Protein AF-0000000085967555 (afdb_homodimer)

InterPro domains:
  IPR011990 Tetratricopeptide-like helical domain superfamily [G3DSA:1.25.40.10] (16-141)
  IPR011990 Tetratricopeptide-like helical domain superfamily [SSF48452] (32-136)
  IPR019734 Tetratricopeptide repeat [PF00515] (94-127)
  IPR019734 Tetratricopeptide repeat [PS50005] (60-93)
  IPR019734 Tetratricopeptide repeat [PS50005] (94-127)
  IPR019734 Tetratricopeptide repeat [SM00028] (60-93)
  IPR019734 Tetratricopeptide repeat [SM00028] (94-127)

Organism: Nephila pilipes (NCBI:txid299642)

Nearest PDB structures (foldseek):
  2vyi-assembly2_B  TM=7.288E-01  e=1.342E-04  Homo sapiens
  6gxz-assembly2_C  TM=7.182E-01  e=4.386E-04  Homo sapiens
  6gxz-assembly1_A  TM=7.191E-01  e=6.289E-04  Homo sapiens
  6b85-assembly1_J  TM=6.355E-01  e=2.621E-04  synthetic construct
  6zbk-assembly1_A  TM=6.198E-01  e=3.569E-04  Homo sapiens

Sequence (290 aa):
MRKLSERIFKLREEKMTLQDNLNNVQEMIDWKKYDDAEKLCSDLITDLQIEESVRKSGLAEIFNIWGLIMYKKVEFNKAQSLYKKSIEMNPSLAAAYYNHGVINYRLGLFDSALKDFQKAVQLDPDNLEFSAGLQASKIALDGLHMRKLSERIFKLREEKMTLQDNLNNVQEMIDWKKYDDAEKLCSDLITDLQIEESVRKSGLAEIFNIWGLIMYKKVEFNKAQSLYKKSIEMNPSLAAAYYNHGVINYRLGLFDSALKDFQKAVQLDPDNLEFSAGLQASKIALDGLH

Solvent-accessible surface area (backbone atoms only — not comparable to full-atom values): 14444 Å² total; per-residue (Å²): 109,62,63,59,46,48,50,48,47,51,53,63,71,76,43,68,50,69,67,52,50,50,50,50,36,50,51,28,50,75,70,65,36,50,68,61,27,50,49,52,45,51,51,51,51,53,53,52,52,51,51,48,54,52,50,30,46,51,49,15,52,47,28,28,53,49,14,50,47,27,46,76,68,68,36,55,70,62,15,45,52,26,15,50,52,8,36,72,48,28,79,76,48,31,65,29,31,35,54,39,13,52,52,28,44,75,71,65,38,36,71,61,12,33,54,24,15,48,50,16,24,70,68,40,71,83,41,63,68,36,50,51,52,31,51,53,30,50,51,52,52,55,70,72,101,110,63,63,59,45,46,50,48,45,52,52,62,72,75,44,68,51,70,66,53,49,52,49,51,37,50,51,27,51,75,69,63,37,50,69,62,28,49,49,51,47,52,50,51,51,53,52,52,50,51,50,47,54,53,50,30,47,52,49,15,52,44,28,30,54,49,13,50,49,27,44,76,67,68,36,55,70,61,15,46,54,26,14,50,51,9,34,72,47,28,80,76,48,31,65,28,32,35,54,40,14,51,52,29,43,76,71,65,38,35,69,62,13,34,55,23,16,49,50,15,25,71,68,40,71,84,40,63,68,37,50,51,51,32,51,52,28,52,50,52,52,56,68,72,100

pLDDT: mean 91.37, std 14.42, range [40.91, 98.81]

Radius of gyration: 25.26 Å; Cα contacts (8 Å, |Δi|>4): 321; chains: 2; bounding box: 47×66×54 Å

Structure (mmCIF, N/CA/C/O backbone):
data_AF-0000000085967555-model_v1
#
loop_
_entity.id
_entity.type
_entity.pdbx_description
1 polymer 'TPR_REGION domain-containing protein'
#
loop_
_atom_site.group_PDB
_atom_site.id
_atom_site.type_symbol
_atom_site.label_atom_id
_atom_site.label_alt_id
_atom_site.label_comp_id
_atom_site.label_asym_id
_atom_site.label_entity_id
_atom_site.label_seq_id
_atom_site.pdbx_PDB_ins_code
_atom_site.Cartn_x
_atom_site.Cartn_y
_atom_site.Cartn_z
_atom_site.occupancy
_atom_site.B_iso_or_equiv
_atom_site.auth_seq_id
_atom_site.auth_comp_id
_atom_site.auth_asym_id
_atom_site.auth_atom_id
_atom_site.pdbx_PDB_model_num
ATOM 1 N N . MET A 1 1 ? 6.352 4.551 15.68 1 40.91 1 MET A N 1
ATOM 2 C CA . MET A 1 1 ? 7.281 4.953 14.625 1 40.91 1 MET A CA 1
ATOM 3 C C . MET A 1 1 ? 8.594 4.191 14.742 1 40.91 1 MET A C 1
ATOM 5 O O . MET A 1 1 ? 9.188 3.803 13.734 1 40.91 1 MET A O 1
ATOM 9 N N . ARG A 1 2 ? 8.766 4.012 15.906 1 47 2 ARG A N 1
ATOM 10 C CA . ARG A 1 2 ? 10.086 3.447 16.188 1 47 2 ARG A CA 1
ATOM 11 C C . ARG A 1 2 ? 10.133 1.966 15.82 1 47 2 ARG A C 1
ATOM 13 O O . ARG A 1 2 ? 11.094 1.507 15.188 1 47 2 ARG A O 1
ATOM 20 N N . LYS A 1 3 ? 9.102 1.354 16.219 1 48.25 3 LYS A N 1
ATOM 21 C CA . LYS A 1 3 ? 9.148 -0.096 16.047 1 48.25 3 LYS A CA 1
ATOM 22 C C . LYS A 1 3 ? 9.016 -0.478 14.57 1 48.25 3 LYS A C 1
ATOM 24 O O . LYS A 1 3 ? 9.695 -1.395 14.102 1 48.25 3 LYS A O 1
ATOM 29 N N . LEU A 1 4 ? 8.094 0.273 13.969 1 51.75 4 LEU A N 1
ATOM 30 C CA . LEU A 1 4 ? 7.934 0.024 12.547 1 51.75 4 LEU A CA 1
ATOM 31 C C . LEU A 1 4 ? 9.211 0.352 11.781 1 51.75 4 LEU A C 1
ATOM 33 O O . LEU A 1 4 ? 9.586 -0.362 10.852 1 51.75 4 LEU A O 1
ATOM 37 N N . SER A 1 5 ? 9.766 1.442 12.234 1 52.09 5 SER A N 1
ATOM 38 C CA . SER A 1 5 ? 11.031 1.843 11.625 1 52.09 5 SER A CA 1
ATOM 39 C C . SER A 1 5 ? 12.078 0.744 11.758 1 52.09 5 SER A C 1
ATOM 41 O O . SER A 1 5 ? 12.805 0.456 10.805 1 52.09 5 SER A O 1
ATOM 43 N N . GLU A 1 6 ? 12.125 0.355 12.922 1 51.66 6 GLU A N 1
ATOM 44 C CA . GLU A 1 6 ? 13.086 -0.713 13.172 1 51.66 6 GLU A CA 1
ATOM 45 C C . GLU A 1 6 ? 12.758 -1.952 12.344 1 51.66 6 GLU A C 1
ATOM 47 O O . GLU A 1 6 ? 13.656 -2.6 11.797 1 51.66 6 GLU A O 1
ATOM 52 N N . ARG A 1 7 ? 11.508 -2.256 12.398 1 52.34 7 ARG A N 1
ATOM 53 C CA . ARG A 1 7 ? 11.125 -3.428 11.617 1 52.34 7 ARG A CA 1
ATOM 54 C C . ARG A 1 7 ? 11.422 -3.225 10.141 1 52.34 7 ARG A C 1
ATOM 56 O O . ARG A 1 7 ? 11.898 -4.141 9.461 1 52.34 7 ARG A O 1
ATOM 63 N N . ILE A 1 8 ? 11.18 -1.982 9.734 1 56.03 8 ILE A N 1
ATOM 64 C CA . ILE A 1 8 ? 11.43 -1.633 8.344 1 56.03 8 ILE A CA 1
ATOM 65 C C . ILE A 1 8 ? 12.93 -1.685 8.055 1 56.03 8 ILE A C 1
ATOM 67 O O . ILE A 1 8 ? 13.352 -2.168 7.004 1 56.03 8 ILE A O 1
ATOM 71 N N . PHE A 1 9 ? 13.633 -1.083 9.031 1 51.66 9 PHE A N 1
ATOM 72 C CA . PHE A 1 9 ? 15.078 -1.127 8.891 1 51.66 9 PHE A CA 1
ATOM 73 C C . PHE A 1 9 ? 15.578 -2.566 8.828 1 51.66 9 PHE A C 1
ATOM 75 O O . PHE A 1 9 ? 16.422 -2.904 7.996 1 51.66 9 PHE A O 1
ATOM 82 N N . LYS A 1 10 ? 15.164 -3.34 9.68 1 51.62 10 LYS A N 1
ATOM 83 C CA . LYS A 1 10 ? 15.586 -4.738 9.688 1 51.62 10 LYS A CA 1
ATOM 84 C C . LYS A 1 10 ? 15.195 -5.438 8.391 1 51.62 10 LYS A C 1
ATOM 86 O O . LYS A 1 10 ? 15.953 -6.262 7.871 1 51.62 10 LYS A O 1
ATOM 91 N N . LEU A 1 11 ? 13.969 -5.199 7.867 1 53.53 11 LEU A N 1
ATOM 92 C CA . LEU A 1 11 ? 13.508 -5.766 6.605 1 53.53 11 LEU A CA 1
ATOM 93 C C . LEU A 1 11 ? 14.422 -5.355 5.453 1 53.53 11 LEU A C 1
ATOM 95 O O . LEU A 1 11 ? 14.656 -6.141 4.535 1 53.53 11 LEU A O 1
ATOM 99 N N . ARG A 1 12 ? 14.922 -4.102 5.477 1 51.53 12 ARG A N 1
ATOM 100 C CA . ARG A 1 12 ? 15.758 -3.549 4.422 1 51.53 12 ARG A CA 1
ATOM 101 C C . ARG A 1 12 ? 17.172 -4.113 4.492 1 51.53 12 ARG A C 1
ATOM 103 O O . ARG A 1 12 ? 17.812 -4.344 3.459 1 51.53 12 ARG A O 1
ATOM 110 N N . GLU A 1 13 ? 17.812 -3.932 5.637 1 50.53 13 GLU A N 1
ATOM 111 C CA . GLU A 1 13 ? 19.219 -4.273 5.75 1 50.53 13 GLU A CA 1
ATOM 112 C C . GLU A 1 13 ? 19.469 -5.746 5.434 1 50.53 13 GLU A C 1
ATOM 114 O O . GLU A 1 13 ? 20.469 -6.098 4.82 1 50.53 13 GLU A O 1
ATOM 119 N N . GLU A 1 14 ? 19.016 -6.695 6.125 1 52.81 14 GLU A N 1
ATOM 120 C CA . GLU A 1 14 ? 19.484 -8.07 6.055 1 52.81 14 GLU A CA 1
ATOM 121 C C . GLU A 1 14 ? 18.594 -8.922 5.16 1 52.81 14 GLU A C 1
ATOM 123 O O . GLU A 1 14 ? 18.797 -10.125 5.016 1 52.81 14 GLU A O 1
ATOM 128 N N . LYS A 1 15 ? 17.562 -8.367 4.594 1 58.56 15 LYS A N 1
ATOM 129 C CA . LYS A 1 15 ? 16.547 -9.328 4.164 1 58.56 15 LYS A CA 1
ATOM 130 C C . LYS A 1 15 ? 16.672 -9.625 2.676 1 58.56 15 LYS A C 1
ATOM 132 O O . LYS A 1 15 ? 16.984 -8.734 1.879 1 58.56 15 LYS A O 1
ATOM 137 N N . MET A 1 16 ? 16.781 -10.82 2.369 1 72.12 16 MET A N 1
ATOM 138 C CA . MET A 1 16 ? 16.672 -11.422 1.044 1 72.12 16 MET A CA 1
ATOM 139 C C . MET A 1 16 ? 15.641 -10.695 0.189 1 72.12 16 MET A C 1
ATOM 141 O O . MET A 1 16 ? 14.633 -10.211 0.705 1 72.12 16 MET A O 1
ATOM 145 N N . THR A 1 17 ? 16.062 -10.297 -0.953 1 85.38 17 THR A N 1
ATOM 146 C CA . THR A 1 17 ? 15.117 -9.703 -1.899 1 85.38 17 THR A CA 1
ATOM 147 C C . THR A 1 17 ? 13.883 -10.586 -2.041 1 85.38 17 THR A C 1
ATOM 149 O O . THR A 1 17 ? 13.867 -11.727 -1.585 1 85.38 17 THR A O 1
ATOM 152 N N . LEU A 1 18 ? 12.844 -9.992 -2.432 1 90.94 18 LEU A N 1
ATOM 153 C CA . LEU A 1 18 ? 11.625 -10.758 -2.695 1 90.94 18 LEU A CA 1
ATOM 154 C C . LEU A 1 18 ? 11.93 -11.961 -3.592 1 90.94 18 LEU A C 1
ATOM 156 O O . LEU A 1 18 ? 11.422 -13.055 -3.355 1 90.94 18 LEU A O 1
ATOM 160 N N . GLN A 1 19 ? 12.766 -11.711 -4.539 1 92.25 19 GLN A N 1
ATOM 161 C CA . GLN A 1 19 ? 13.109 -12.789 -5.465 1 92.25 19 GLN A CA 1
ATOM 162 C C . GLN A 1 19 ? 13.844 -13.914 -4.75 1 92.25 19 GLN A C 1
ATOM 164 O O . GLN A 1 19 ? 13.594 -15.094 -5.012 1 92.25 19 GLN A O 1
ATOM 169 N N . ASP A 1 20 ? 14.734 -13.547 -3.848 1 93.94 20 ASP A N 1
ATOM 170 C CA . ASP A 1 20 ? 15.43 -14.555 -3.055 1 93.94 20 ASP A CA 1
ATOM 171 C C . ASP A 1 20 ? 14.445 -15.367 -2.215 1 93.94 20 ASP A C 1
ATOM 173 O O . ASP A 1 20 ? 14.562 -16.594 -2.127 1 93.94 20 ASP A O 1
ATOM 177 N N . ASN A 1 21 ? 13.555 -14.664 -1.609 1 95.75 21 ASN A N 1
ATOM 178 C CA . ASN A 1 21 ? 12.578 -15.336 -0.762 1 95.75 21 ASN A CA 1
ATOM 179 C C . ASN A 1 21 ? 11.664 -16.25 -1.576 1 95.75 21 ASN A C 1
ATOM 181 O O . ASN A 1 21 ? 11.344 -17.359 -1.144 1 95.75 21 ASN A O 1
ATOM 185 N N . LEU A 1 22 ? 11.312 -15.789 -2.762 1 96.81 22 LEU A N 1
ATOM 186 C CA . LEU A 1 22 ? 10.484 -16.609 -3.635 1 96.81 22 LEU A CA 1
ATOM 187 C C . LEU A 1 22 ? 11.234 -17.859 -4.074 1 96.81 22 LEU A C 1
ATOM 189 O O . LEU A 1 22 ? 10.648 -18.953 -4.164 1 96.81 22 LEU A O 1
ATOM 193 N N . ASN A 1 23 ? 12.492 -17.719 -4.301 1 97.12 23 ASN A N 1
ATOM 194 C CA . ASN A 1 23 ? 13.328 -18.875 -4.629 1 97.12 23 ASN A CA 1
ATOM 195 C C . ASN A 1 23 ? 13.391 -19.875 -3.479 1 97.12 23 ASN A C 1
ATOM 197 O O . ASN A 1 23 ? 13.367 -21.078 -3.697 1 97.12 23 ASN A O 1
ATOM 201 N N . ASN A 1 24 ? 13.492 -19.328 -2.307 1 97.25 24 ASN A N 1
ATOM 202 C CA . ASN A 1 24 ? 13.484 -20.203 -1.135 1 97.25 24 ASN A CA 1
ATOM 203 C C . ASN A 1 24 ? 12.172 -20.969 -1.02 1 97.25 24 ASN A C 1
ATOM 205 O O . ASN A 1 24 ? 12.172 -22.172 -0.711 1 97.25 24 ASN A O 1
ATOM 209 N N . VAL A 1 25 ? 11.07 -20.281 -1.264 1 98.44 25 VAL A N 1
ATOM 210 C CA . V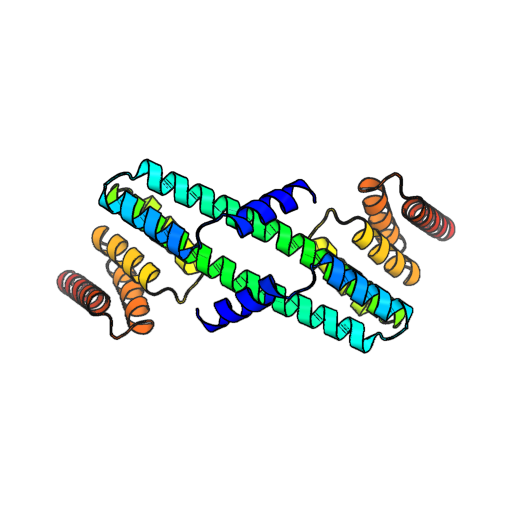AL A 1 25 ? 9.773 -20.938 -1.213 1 98.44 25 VAL A CA 1
ATOM 211 C C . VAL A 1 25 ? 9.719 -22.062 -2.256 1 98.44 25 VAL A C 1
ATOM 213 O O . VAL A 1 25 ? 9.297 -23.172 -1.956 1 98.44 25 VAL A O 1
ATOM 216 N N . GLN A 1 26 ? 10.188 -21.781 -3.455 1 97.88 26 GLN A N 1
ATOM 217 C CA . GLN A 1 26 ? 10.219 -22.781 -4.523 1 97.88 26 GLN A CA 1
ATOM 218 C C . GLN A 1 26 ? 11.055 -23.984 -4.121 1 97.88 26 GLN A C 1
ATOM 220 O O . GLN A 1 26 ? 10.664 -25.125 -4.367 1 97.88 26 GLN A O 1
ATOM 225 N N . GLU A 1 27 ? 12.195 -23.734 -3.525 1 97.94 27 GLU A N 1
ATOM 226 C CA . GLU A 1 27 ? 13.055 -24.828 -3.07 1 97.94 27 GLU A CA 1
ATOM 227 C C . GLU A 1 27 ? 12.344 -25.688 -2.033 1 97.94 27 GLU A C 1
ATOM 229 O O . GLU A 1 27 ? 12.43 -26.906 -2.074 1 97.94 27 GLU A O 1
ATOM 234 N N . MET A 1 28 ? 11.703 -25.047 -1.138 1 98.44 28 MET A N 1
ATOM 235 C CA . MET A 1 28 ? 10.961 -25.781 -0.116 1 98.44 28 MET A CA 1
ATOM 236 C C . MET A 1 28 ? 9.867 -26.641 -0.746 1 98.44 28 MET A C 1
ATOM 238 O O . MET A 1 28 ? 9.609 -27.75 -0.302 1 98.44 28 MET A O 1
ATOM 242 N N . ILE A 1 29 ? 9.188 -26.125 -1.762 1 98.12 29 ILE A N 1
ATOM 243 C CA . ILE A 1 29 ? 8.172 -26.875 -2.484 1 98.12 29 ILE A CA 1
ATOM 244 C C . ILE A 1 29 ? 8.805 -28.094 -3.145 1 98.12 29 ILE A C 1
ATOM 246 O O . ILE A 1 29 ? 8.281 -29.203 -3.057 1 98.12 29 ILE A O 1
ATOM 250 N N . ASP A 1 30 ? 9.938 -27.891 -3.742 1 97.62 30 ASP A N 1
ATOM 251 C CA . ASP A 1 30 ? 10.648 -28.969 -4.43 1 97.62 30 ASP A CA 1
ATOM 252 C C . ASP A 1 30 ? 11.047 -30.078 -3.455 1 97.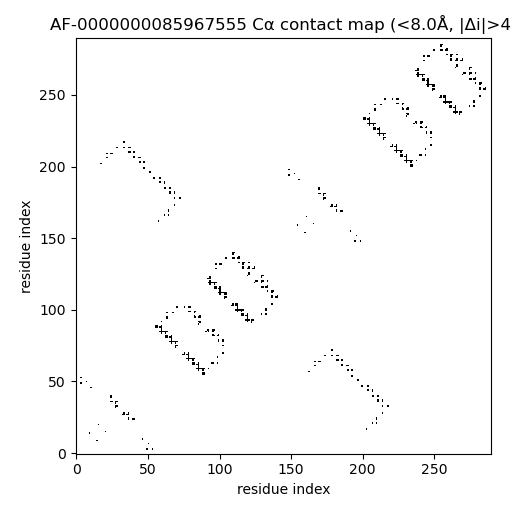62 30 ASP A C 1
ATOM 254 O O . ASP A 1 30 ? 11.047 -31.25 -3.812 1 97.62 30 ASP A O 1
ATOM 258 N N . TRP A 1 31 ? 11.273 -29.719 -2.264 1 97.88 31 TRP A N 1
ATOM 259 C CA . TRP A 1 31 ? 11.648 -30.672 -1.224 1 97.88 31 TRP A CA 1
ATOM 260 C C . TRP A 1 31 ? 10.414 -31.188 -0.487 1 97.88 31 TRP A C 1
ATOM 262 O O . TRP A 1 31 ? 10.523 -31.922 0.494 1 97.88 31 TRP A O 1
ATOM 272 N N . LYS A 1 32 ? 9.32 -30.719 -0.792 1 98.12 32 LYS A N 1
ATOM 273 C CA . LYS A 1 32 ? 8.023 -31.141 -0.273 1 98.12 32 LYS A CA 1
ATOM 274 C C . LYS A 1 32 ? 7.824 -30.672 1.165 1 98.12 32 LYS A C 1
ATOM 276 O O . LYS A 1 32 ? 7.156 -31.344 1.957 1 98.12 32 LYS A O 1
ATOM 281 N N . LYS A 1 33 ? 8.508 -29.625 1.544 1 98.12 33 LYS A N 1
ATOM 282 C CA . LYS A 1 33 ? 8.297 -28.953 2.824 1 98.12 33 LYS A CA 1
ATOM 283 C C . LYS A 1 33 ? 7.195 -27.906 2.721 1 98.12 33 LYS A C 1
ATOM 285 O O . LYS A 1 33 ? 7.438 -26.719 2.938 1 98.12 33 LYS A O 1
ATOM 290 N N . TYR A 1 34 ? 6.02 -28.344 2.594 1 98.31 34 TYR A N 1
ATOM 291 C CA . TYR A 1 34 ? 4.902 -27.469 2.256 1 98.31 34 TYR A CA 1
ATOM 292 C C . TYR A 1 34 ? 4.531 -26.578 3.432 1 98.31 34 TYR A C 1
ATOM 294 O O . TYR A 1 34 ? 4.23 -25.391 3.252 1 98.31 34 TYR A O 1
ATOM 302 N N . ASP A 1 35 ? 4.574 -27.094 4.598 1 98.06 35 ASP A N 1
ATOM 303 C CA . ASP A 1 35 ? 4.191 -26.297 5.766 1 98.06 35 ASP A CA 1
ATOM 304 C C . ASP A 1 35 ? 5.164 -25.141 5.988 1 98.06 35 ASP A C 1
ATOM 306 O O . ASP A 1 35 ? 4.746 -24.031 6.297 1 98.06 35 ASP A O 1
ATOM 310 N N . ASP A 1 36 ? 6.43 -25.469 5.836 1 98.31 36 ASP A N 1
ATOM 311 C CA . ASP A 1 36 ? 7.445 -24.422 5.961 1 98.31 36 ASP A CA 1
ATOM 312 C C . ASP A 1 36 ? 7.285 -23.359 4.867 1 98.31 36 ASP A C 1
ATOM 314 O O . ASP A 1 36 ? 7.441 -22.172 5.125 1 98.31 36 ASP A O 1
ATOM 318 N N . ALA A 1 37 ? 6.984 -23.812 3.711 1 98.69 37 ALA A N 1
ATOM 319 C CA . ALA A 1 37 ? 6.793 -22.906 2.582 1 98.69 37 ALA A CA 1
ATOM 320 C C . ALA A 1 37 ? 5.617 -21.969 2.828 1 98.69 37 ALA A C 1
ATOM 322 O O . ALA A 1 37 ? 5.719 -20.75 2.594 1 98.69 37 ALA A O 1
ATOM 323 N N . GLU A 1 38 ? 4.516 -22.484 3.312 1 98.44 38 GLU A N 1
ATOM 324 C CA . GLU A 1 38 ? 3.34 -21.672 3.617 1 98.44 38 GLU A CA 1
ATOM 325 C C . GLU A 1 38 ? 3.652 -20.641 4.688 1 98.44 38 GLU A C 1
ATOM 327 O O . GLU A 1 38 ? 3.193 -19.5 4.605 1 98.44 38 GLU A O 1
ATOM 332 N N . LYS A 1 39 ? 4.375 -21.094 5.676 1 98.25 39 LYS A N 1
ATOM 333 C CA . LYS A 1 39 ? 4.738 -20.188 6.754 1 98.25 39 LYS A CA 1
ATOM 334 C C . LYS A 1 39 ? 5.566 -19.016 6.227 1 98.25 39 LYS A C 1
ATOM 336 O O . LYS A 1 39 ? 5.34 -17.859 6.613 1 98.25 39 LYS A O 1
ATOM 341 N N . LEU A 1 40 ? 6.516 -19.344 5.375 1 97.62 40 LEU A N 1
ATOM 342 C CA . LEU A 1 40 ? 7.332 -18.281 4.793 1 97.62 40 LEU A CA 1
ATOM 343 C C . LEU A 1 40 ? 6.473 -17.328 3.973 1 97.62 40 LEU A C 1
ATOM 345 O O . LEU A 1 40 ? 6.645 -16.109 4.051 1 97.62 40 LEU A O 1
ATOM 349 N N . CYS A 1 41 ? 5.52 -17.828 3.227 1 98.62 41 CYS A N 1
ATOM 350 C CA . CYS A 1 41 ? 4.605 -16.969 2.48 1 98.62 41 CYS A CA 1
ATOM 351 C C . CYS A 1 41 ? 3.816 -16.062 3.422 1 98.62 41 CYS A C 1
ATOM 353 O O . CYS A 1 41 ? 3.697 -14.859 3.178 1 98.62 41 CYS A O 1
ATOM 355 N N . SER A 1 42 ? 3.309 -16.641 4.438 1 98.06 42 SER A N 1
ATOM 356 C CA . SER A 1 42 ? 2.541 -15.891 5.422 1 98.06 42 SER A CA 1
ATOM 357 C C . SER A 1 42 ? 3.375 -14.766 6.031 1 98.06 42 SER A C 1
ATOM 359 O O . SER A 1 42 ? 2.891 -13.641 6.195 1 98.06 42 SER A O 1
ATOM 361 N N . ASP A 1 43 ? 4.602 -15.102 6.367 1 96.94 43 ASP A N 1
ATOM 362 C CA . ASP A 1 43 ? 5.504 -14.102 6.934 1 96.94 43 ASP A CA 1
ATOM 363 C C . ASP A 1 43 ? 5.766 -12.977 5.941 1 96.94 43 ASP A C 1
ATOM 365 O O . ASP A 1 43 ? 5.797 -11.805 6.324 1 96.94 43 ASP A O 1
ATOM 369 N N . LEU A 1 44 ? 5.969 -13.359 4.715 1 96.81 44 LEU A N 1
ATOM 370 C CA . LEU A 1 44 ? 6.23 -12.367 3.68 1 96.81 44 LEU A CA 1
ATOM 371 C C . LEU A 1 44 ? 5.035 -11.438 3.506 1 96.81 44 LEU A C 1
ATOM 373 O O . LEU A 1 44 ? 5.203 -10.227 3.342 1 96.81 44 LEU A O 1
ATOM 377 N N . ILE A 1 45 ? 3.838 -11.977 3.564 1 97.69 45 ILE A N 1
ATOM 378 C CA . ILE A 1 45 ? 2.625 -11.18 3.441 1 97.69 45 ILE A CA 1
ATOM 379 C C . ILE A 1 45 ? 2.518 -10.219 4.629 1 97.69 45 ILE A C 1
ATOM 381 O O . ILE A 1 45 ? 2.184 -9.047 4.457 1 97.69 45 ILE A O 1
ATOM 385 N N . THR A 1 46 ? 2.791 -10.773 5.805 1 96.06 46 THR A N 1
ATOM 386 C CA . THR A 1 46 ? 2.758 -9.945 7.008 1 96.06 46 THR A CA 1
ATOM 387 C C . THR A 1 46 ? 3.717 -8.766 6.879 1 96.06 46 THR A C 1
ATOM 389 O O . THR A 1 46 ? 3.363 -7.629 7.203 1 96.06 46 THR A O 1
ATOM 392 N N . ASP A 1 47 ? 4.918 -9.023 6.344 1 93.25 47 ASP A N 1
ATOM 393 C CA . ASP A 1 47 ? 5.906 -7.969 6.148 1 93.25 47 ASP A CA 1
ATOM 394 C C . ASP A 1 47 ? 5.391 -6.91 5.176 1 93.25 47 ASP A C 1
ATOM 396 O O . ASP A 1 47 ? 5.551 -5.711 5.414 1 93.25 47 ASP A O 1
ATOM 400 N N . LEU A 1 48 ? 4.77 -7.34 4.141 1 94.19 48 LEU A N 1
ATOM 401 C CA . LEU A 1 48 ? 4.289 -6.402 3.129 1 94.19 48 LEU A CA 1
ATOM 402 C C . LEU A 1 48 ? 3.104 -5.598 3.65 1 94.19 48 LEU A C 1
ATOM 404 O O . LEU A 1 48 ? 2.908 -4.445 3.258 1 94.19 48 LEU A O 1
ATOM 408 N N . GLN A 1 49 ? 2.283 -6.191 4.539 1 94.81 49 GLN A N 1
ATOM 409 C CA . GLN A 1 49 ? 1.202 -5.461 5.195 1 94.81 49 GLN A CA 1
ATOM 410 C C . GLN A 1 49 ? 1.747 -4.352 6.086 1 94.81 49 GLN A C 1
ATOM 412 O O . GLN A 1 49 ? 1.189 -3.252 6.129 1 94.81 49 GLN A O 1
ATOM 417 N N . ILE A 1 50 ? 2.797 -4.672 6.777 1 93.62 50 ILE A N 1
ATOM 418 C CA . ILE A 1 50 ? 3.445 -3.67 7.617 1 93.62 50 ILE A CA 1
ATOM 419 C C . ILE A 1 50 ? 3.969 -2.531 6.746 1 93.62 50 ILE A C 1
ATOM 421 O O . ILE A 1 50 ? 3.779 -1.355 7.066 1 93.62 50 ILE A O 1
ATOM 425 N N . GLU A 1 51 ? 4.566 -2.871 5.617 1 91.5 51 GLU A N 1
ATOM 426 C CA . GLU A 1 51 ? 5.047 -1.861 4.68 1 91.5 51 GLU A CA 1
ATOM 427 C C . GLU A 1 51 ? 3.91 -0.964 4.203 1 91.5 51 GLU A C 1
ATOM 429 O O . GLU A 1 51 ? 4.094 0.242 4.027 1 91.5 51 GLU A O 1
ATOM 434 N N . GLU A 1 52 ? 2.783 -1.526 4.027 1 94.81 52 GLU A N 1
ATOM 435 C CA . GLU A 1 52 ? 1.612 -0.768 3.6 1 94.81 52 GLU A CA 1
ATOM 436 C C . GLU A 1 52 ? 1.195 0.247 4.66 1 94.81 52 GLU A C 1
ATOM 438 O O . GLU A 1 52 ? 0.887 1.396 4.34 1 94.81 52 GLU A O 1
ATOM 443 N N . SER A 1 53 ? 1.203 -0.204 5.875 1 95 53 SER A N 1
ATOM 444 C CA . SER A 1 53 ? 0.834 0.678 6.977 1 95 53 SER A CA 1
ATOM 445 C C . SER A 1 53 ? 1.789 1.862 7.082 1 95 53 SER A C 1
ATOM 447 O O . SER A 1 53 ? 1.359 2.994 7.309 1 95 53 SER A O 1
ATOM 44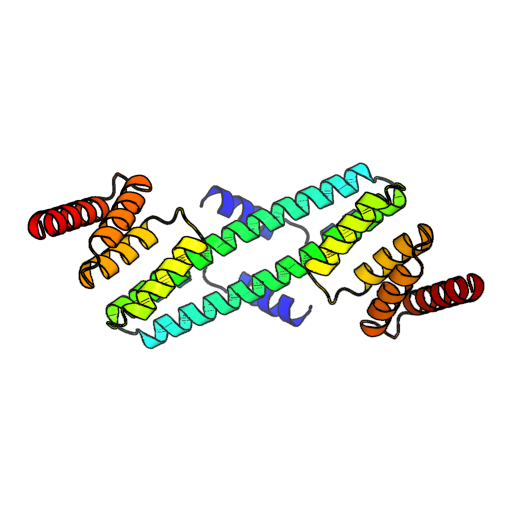9 N N . VAL A 1 54 ? 3.066 1.601 6.883 1 93.19 54 VAL A N 1
ATOM 450 C CA . VAL A 1 54 ? 4.074 2.652 6.945 1 93.19 54 VAL A CA 1
ATOM 451 C C . VAL A 1 54 ? 3.881 3.625 5.785 1 93.19 54 VAL A C 1
ATOM 453 O O . VAL A 1 54 ? 3.945 4.844 5.973 1 93.19 54 VAL A O 1
ATOM 456 N N . ARG A 1 55 ? 3.635 3.059 4.66 1 93.69 55 ARG A N 1
ATOM 457 C CA . ARG A 1 55 ? 3.395 3.889 3.482 1 93.69 55 ARG A CA 1
ATOM 458 C C . ARG A 1 55 ? 2.186 4.793 3.688 1 93.69 55 ARG A C 1
ATOM 460 O O . ARG A 1 55 ? 2.234 5.984 3.379 1 93.69 55 ARG A O 1
ATOM 467 N N . LYS A 1 56 ? 1.128 4.254 4.238 1 97.25 56 LYS A N 1
ATOM 468 C CA . LYS A 1 56 ? -0.086 5.027 4.484 1 97.25 56 LYS A CA 1
ATOM 469 C C . LYS A 1 56 ? 0.168 6.145 5.488 1 97.25 56 LYS A C 1
ATOM 471 O O . LYS A 1 56 ? -0.353 7.254 5.34 1 97.25 56 LYS A O 1
ATOM 476 N N . SER A 1 57 ? 0.915 5.852 6.477 1 96.81 57 SER A N 1
ATOM 477 C CA . SER A 1 57 ? 1.274 6.871 7.457 1 96.81 57 SER A CA 1
ATOM 478 C C . SER A 1 57 ? 2.078 7.996 6.812 1 96.81 57 SER A C 1
ATOM 480 O O . SER A 1 57 ? 1.862 9.172 7.117 1 96.81 57 SER A O 1
ATOM 482 N N . GLY A 1 58 ? 2.959 7.586 5.953 1 96.5 58 GLY A N 1
ATOM 483 C CA . GLY A 1 58 ? 3.719 8.586 5.215 1 96.5 58 GLY A CA 1
ATOM 484 C C . GLY A 1 58 ? 2.854 9.445 4.316 1 96.5 58 GLY A C 1
ATOM 485 O O . GLY A 1 58 ? 3.016 10.664 4.273 1 96.5 58 GLY A O 1
ATOM 486 N N . LEU A 1 59 ? 1.936 8.828 3.652 1 98.12 59 LEU A N 1
ATOM 487 C CA . LEU A 1 59 ? 1 9.555 2.803 1 98.12 59 LEU A CA 1
ATOM 488 C C . LEU A 1 59 ? 0.188 10.555 3.621 1 98.12 59 LEU A C 1
ATOM 490 O O . LEU A 1 59 ? -0.016 11.695 3.195 1 98.12 59 LEU A O 1
ATOM 494 N N . ALA A 1 60 ? -0.225 10.102 4.773 1 98.56 60 ALA A N 1
ATOM 495 C CA . ALA A 1 60 ? -1.002 10.969 5.652 1 98.56 60 ALA A CA 1
ATOM 496 C C . ALA A 1 60 ? -0.226 12.234 5.996 1 98.56 60 ALA A C 1
ATOM 498 O O . ALA A 1 60 ? -0.777 13.344 5.949 1 98.56 60 ALA A O 1
ATOM 499 N N . GLU A 1 61 ? 1.012 12.094 6.309 1 98.5 61 GLU A N 1
ATOM 500 C CA . GLU A 1 61 ? 1.852 13.234 6.664 1 98.5 61 GLU A CA 1
ATOM 501 C C . GLU A 1 61 ? 2.035 14.172 5.48 1 98.5 61 GLU A C 1
ATOM 503 O O . GLU A 1 61 ? 2.01 15.398 5.641 1 98.5 61 GLU A O 1
ATOM 508 N N . ILE A 1 62 ? 2.184 13.594 4.352 1 98.69 62 ILE A N 1
ATOM 509 C CA . ILE A 1 62 ? 2.391 14.406 3.158 1 98.69 62 ILE A CA 1
ATOM 510 C C . ILE A 1 62 ? 1.116 15.18 2.836 1 98.69 62 ILE A C 1
ATOM 512 O O . ILE A 1 62 ? 1.163 16.391 2.582 1 98.69 62 ILE A O 1
ATOM 516 N N . PHE A 1 63 ? -0.034 14.484 2.854 1 98.81 63 PHE A N 1
ATOM 517 C CA . PHE A 1 63 ? -1.295 15.172 2.596 1 98.81 63 PHE A CA 1
ATOM 518 C C . PHE A 1 63 ? -1.536 16.266 3.625 1 98.81 63 PHE A C 1
ATOM 520 O O . PHE A 1 63 ? -2.031 17.344 3.287 1 98.81 63 PHE A O 1
ATOM 527 N N . ASN A 1 64 ? -1.159 16 4.859 1 98.75 64 ASN A N 1
ATOM 528 C CA . ASN A 1 64 ? -1.342 17 5.914 1 98.75 64 ASN A CA 1
ATOM 529 C C . ASN A 1 64 ? -0.518 18.25 5.648 1 98.75 64 ASN A C 1
ATOM 531 O O . ASN A 1 64 ? -1.038 19.359 5.719 1 98.75 64 ASN A O 1
ATOM 535 N N . ILE A 1 65 ? 0.712 18.062 5.297 1 98.75 65 ILE A N 1
ATOM 536 C CA . ILE A 1 65 ? 1.566 19.219 5.109 1 98.75 65 ILE A CA 1
ATOM 537 C C . ILE A 1 65 ? 1.2 19.922 3.803 1 98.75 65 ILE A C 1
ATOM 539 O O . ILE A 1 65 ? 1.318 21.156 3.697 1 98.75 65 ILE A O 1
ATOM 543 N N . TRP A 1 66 ? 0.726 19.203 2.811 1 98.81 66 TRP A N 1
ATOM 544 C CA . TRP A 1 66 ? 0.228 19.828 1.59 1 98.81 66 TRP A CA 1
ATOM 545 C C . TRP A 1 66 ? -1.008 20.672 1.877 1 98.81 66 TRP A C 1
ATOM 547 O O . TRP A 1 66 ? -1.164 21.766 1.323 1 98.81 66 TRP A O 1
ATOM 557 N N . GLY A 1 67 ? -1.828 20.141 2.783 1 98.62 67 GLY A N 1
ATOM 558 C CA . GLY A 1 67 ? -2.945 20.953 3.246 1 98.62 67 GLY A CA 1
ATOM 559 C C . GLY A 1 67 ? -2.514 22.266 3.857 1 98.62 67 GLY A C 1
ATOM 560 O O . GLY A 1 67 ? -3.139 23.297 3.619 1 98.62 67 GLY A O 1
ATOM 561 N N . LEU A 1 68 ? -1.481 22.25 4.617 1 98.12 68 LEU A N 1
ATOM 562 C CA . LEU A 1 68 ? -0.946 23.469 5.227 1 98.12 68 LEU A CA 1
ATOM 563 C C . LEU A 1 68 ? -0.505 24.469 4.156 1 98.12 68 LEU A C 1
ATOM 565 O O . LEU A 1 68 ? -0.724 25.672 4.297 1 98.12 68 LEU A O 1
ATOM 569 N N . ILE A 1 69 ? 0.105 23.969 3.127 1 98.62 69 ILE A N 1
ATOM 570 C CA . ILE A 1 69 ? 0.525 24.812 2.023 1 98.62 69 ILE A CA 1
ATOM 571 C C . ILE A 1 69 ? -0.689 25.531 1.432 1 98.62 69 ILE A C 1
ATOM 573 O O . ILE A 1 69 ? -0.674 26.75 1.255 1 98.62 69 ILE A O 1
ATOM 577 N N . MET A 1 70 ? -1.708 24.766 1.188 1 98.38 70 MET A N 1
ATOM 578 C CA . MET A 1 70 ? -2.914 25.328 0.592 1 98.38 70 MET A CA 1
ATOM 579 C C . MET A 1 70 ? -3.57 26.328 1.539 1 98.38 70 MET A C 1
ATOM 581 O O . MET A 1 70 ? -4.125 27.344 1.099 1 98.38 70 MET A O 1
ATOM 585 N N . TYR A 1 71 ? -3.469 26.031 2.824 1 97.44 71 TYR A N 1
ATOM 586 C CA . TYR A 1 71 ? -3.98 26.953 3.832 1 97.44 71 TYR A CA 1
ATOM 587 C C . TYR A 1 71 ? -3.248 28.281 3.771 1 97.44 71 TYR A C 1
ATOM 589 O O . TYR A 1 71 ? -3.877 29.344 3.766 1 97.44 71 TYR A O 1
ATOM 597 N N . LYS A 1 72 ? -1.988 28.219 3.652 1 96.81 72 LYS A N 1
ATOM 598 C CA . LYS A 1 72 ? -1.167 29.422 3.598 1 96.81 72 LYS A CA 1
ATOM 599 C C . LYS A 1 72 ? -1.427 30.219 2.312 1 96.81 72 LYS A C 1
ATOM 601 O O . LYS A 1 72 ? -1.353 31.438 2.305 1 96.81 72 LYS A O 1
ATOM 606 N N . LYS A 1 73 ? -1.84 29.516 1.337 1 97.12 73 LYS A N 1
ATOM 607 C CA . LYS A 1 73 ? -2.166 30.125 0.055 1 97.12 73 LYS A CA 1
ATOM 608 C C . LYS A 1 73 ? -3.619 30.594 0.023 1 97.12 73 LYS A C 1
ATOM 610 O O . LYS A 1 73 ? -4.105 31.062 -1.011 1 97.12 73 LYS A O 1
ATOM 615 N N . VAL A 1 74 ? -4.324 30.328 0.979 1 96.12 74 VAL A N 1
ATOM 616 C CA . VAL A 1 74 ? -5.711 30.75 1.162 1 96.12 74 VAL A CA 1
ATOM 617 C C . VAL A 1 74 ? -6.617 29.969 0.215 1 96.12 74 VAL A C 1
ATOM 619 O O . VAL A 1 74 ? -7.617 30.484 -0.272 1 96.12 74 VAL A O 1
ATOM 622 N N . GLU A 1 75 ? -6.18 28.828 -0.129 1 96.62 75 GLU A N 1
ATOM 623 C CA . GLU A 1 75 ? -6.996 27.859 -0.863 1 96.62 75 GLU A CA 1
ATOM 624 C C . GLU A 1 75 ? -7.688 26.891 0.085 1 96.62 75 GLU A C 1
ATOM 626 O O . GLU A 1 75 ? -7.383 25.688 0.086 1 96.62 75 GLU A O 1
ATOM 631 N N . PHE A 1 76 ? -8.688 27.312 0.702 1 96.44 76 PHE A N 1
ATOM 632 C CA . PHE A 1 76 ? -9.266 26.625 1.847 1 96.44 76 PHE A CA 1
ATOM 633 C C . PHE A 1 76 ? -9.938 25.328 1.41 1 96.44 76 PHE A C 1
ATOM 635 O O . PHE A 1 76 ? -9.82 24.297 2.084 1 96.44 76 PHE A O 1
ATOM 642 N N . ASN A 1 77 ? -10.625 25.312 0.316 1 95.75 77 ASN A N 1
ATOM 643 C CA . ASN A 1 77 ? -11.305 24.109 -0.145 1 95.75 77 ASN A CA 1
ATOM 644 C C . ASN A 1 77 ? -10.312 22.984 -0.464 1 95.75 77 ASN A C 1
ATOM 646 O O . ASN A 1 77 ? -10.539 21.828 -0.109 1 95.75 77 ASN A O 1
ATOM 650 N N . LYS A 1 78 ? -9.242 23.359 -1.118 1 97.62 78 LYS A N 1
ATOM 651 C CA . LYS A 1 78 ? -8.203 22.391 -1.428 1 97.62 78 LYS A CA 1
ATOM 652 C C . LYS A 1 78 ? -7.535 21.859 -0.155 1 97.62 78 LYS A C 1
ATOM 654 O O . LYS A 1 78 ? -7.258 20.672 -0.037 1 97.62 78 LYS A O 1
ATOM 659 N N . ALA A 1 79 ? -7.312 22.797 0.756 1 98 79 ALA A N 1
ATOM 660 C CA . ALA A 1 79 ? -6.727 22.406 2.033 1 98 79 ALA A CA 1
ATOM 661 C C . ALA A 1 79 ? -7.613 21.391 2.75 1 98 79 ALA A C 1
ATOM 663 O O . ALA A 1 79 ? -7.129 20.359 3.229 1 98 79 ALA A O 1
ATOM 664 N N . GLN A 1 80 ? -8.898 21.656 2.736 1 97.06 80 GLN A N 1
ATOM 665 C CA . GLN A 1 80 ? -9.852 20.75 3.385 1 97.06 80 GLN A CA 1
ATOM 666 C C . GLN A 1 80 ? -9.797 19.359 2.773 1 97.06 80 GLN A C 1
ATOM 668 O O . GLN A 1 80 ? -9.773 18.359 3.496 1 97.06 80 GLN A O 1
ATOM 673 N N . SER A 1 81 ? -9.812 19.328 1.486 1 97.75 81 SER A N 1
ATOM 674 C CA . SER A 1 81 ? -9.766 18.047 0.779 1 97.75 81 SER A CA 1
ATOM 675 C C . SER A 1 81 ? -8.492 17.281 1.121 1 97.75 81 SER A C 1
ATOM 677 O O . SER A 1 81 ? -8.539 16.062 1.322 1 97.75 81 SER A O 1
ATOM 679 N N . LEU A 1 82 ? -7.379 17.953 1.216 1 98.62 82 LEU A N 1
ATOM 680 C CA . LEU A 1 82 ? -6.102 17.312 1.518 1 98.62 82 LEU A CA 1
ATOM 681 C C . LEU A 1 82 ? -6.07 16.812 2.955 1 98.62 82 LEU A C 1
ATOM 683 O O . LEU A 1 82 ? -5.566 15.711 3.219 1 98.62 82 LEU A O 1
ATOM 687 N N . TYR A 1 83 ? -6.637 17.547 3.854 1 98.56 83 TYR A N 1
ATOM 688 C CA . TYR A 1 83 ? -6.695 17.078 5.234 1 98.56 83 TYR A CA 1
ATOM 689 C C . TYR A 1 83 ? -7.594 15.852 5.363 1 98.56 83 TYR A C 1
ATOM 691 O O . TYR A 1 83 ? -7.285 14.922 6.117 1 98.56 83 TYR A O 1
ATOM 699 N N . LYS A 1 84 ? -8.664 15.836 4.629 1 98.06 84 LYS A N 1
ATOM 700 C CA . LYS A 1 84 ? -9.539 14.664 4.637 1 98.06 84 LYS A CA 1
ATOM 701 C C . LYS A 1 84 ? -8.812 13.43 4.129 1 98.06 84 LYS A C 1
ATOM 703 O O . LYS A 1 84 ? -8.945 12.344 4.699 1 98.06 84 LYS A O 1
ATOM 708 N N . LYS A 1 85 ? -8.07 13.648 3.047 1 98.62 85 LYS A N 1
ATOM 709 C CA . LYS A 1 85 ? -7.258 12.547 2.543 1 98.62 85 LYS A CA 1
ATOM 710 C C . LYS A 1 85 ? -6.258 12.07 3.594 1 98.62 85 LYS A C 1
ATOM 712 O O . LYS A 1 85 ? -6.035 10.867 3.748 1 98.62 85 LYS A O 1
ATOM 717 N N . SER A 1 86 ? -5.656 13.039 4.289 1 98.81 86 SER A N 1
ATOM 718 C CA . SER A 1 86 ? -4.715 12.711 5.359 1 98.81 86 SER A CA 1
ATOM 719 C C . SER A 1 86 ? -5.367 11.844 6.43 1 98.81 86 SER A C 1
ATOM 721 O O . SER A 1 86 ? -4.82 10.812 6.816 1 98.81 86 SER A O 1
ATOM 723 N N . ILE A 1 87 ? -6.562 12.18 6.785 1 98.69 87 ILE A N 1
ATOM 724 C CA . ILE A 1 87 ? -7.305 11.477 7.828 1 98.69 87 ILE A CA 1
ATOM 725 C C . ILE A 1 87 ? -7.684 10.078 7.336 1 98.69 87 ILE A C 1
ATOM 727 O O . ILE A 1 87 ? -7.633 9.109 8.102 1 98.69 87 ILE A O 1
ATOM 731 N N . GLU A 1 88 ? -8.055 10.008 6.094 1 98.5 88 GLU A N 1
ATOM 732 C CA . GLU A 1 88 ? -8.398 8.727 5.5 1 98.5 88 GLU A CA 1
ATOM 733 C C . GLU A 1 88 ? -7.211 7.77 5.516 1 98.5 88 GLU A C 1
ATOM 735 O O . GLU A 1 88 ? -7.371 6.57 5.746 1 98.5 88 GLU A O 1
ATOM 740 N N . MET A 1 89 ? -6.047 8.297 5.289 1 98.25 89 MET A N 1
ATOM 741 C CA . MET A 1 89 ? -4.844 7.473 5.223 1 98.25 89 MET A CA 1
ATOM 742 C C . MET A 1 89 ? -4.406 7.035 6.613 1 98.25 89 MET A C 1
ATOM 744 O O . MET A 1 89 ? -3.914 5.918 6.793 1 98.25 89 MET A O 1
ATOM 748 N N . ASN A 1 90 ? -4.543 7.879 7.574 1 98.25 90 ASN A N 1
ATOM 749 C CA . ASN A 1 90 ? -4.199 7.578 8.961 1 98.25 90 ASN A CA 1
ATOM 750 C C . ASN A 1 90 ? -5.137 8.289 9.938 1 98.25 90 ASN A C 1
ATOM 752 O O . ASN A 1 90 ? -4.891 9.438 10.312 1 98.25 90 ASN A O 1
ATOM 756 N N . PRO A 1 91 ? -6.082 7.668 10.391 1 98.38 91 PRO A N 1
ATOM 757 C CA . PRO A 1 91 ? -7.078 8.281 11.273 1 98.38 91 PRO A CA 1
ATOM 758 C C . PRO A 1 91 ? -6.52 8.602 12.656 1 98.38 91 PRO A C 1
ATOM 760 O O . PRO A 1 91 ? -7.215 9.203 13.484 1 98.38 91 PRO A O 1
ATOM 763 N N . SER A 1 92 ? -5.277 8.289 12.906 1 98.06 92 SER A N 1
ATOM 764 C CA . SER A 1 92 ? -4.684 8.562 14.211 1 98.06 92 SER A CA 1
ATOM 765 C C . SER A 1 92 ? -3.777 9.781 14.164 1 98.06 92 SER A C 1
ATOM 767 O O . SER A 1 92 ? -3.129 10.117 15.164 1 98.06 92 SER A O 1
ATOM 769 N N . LEU A 1 93 ? -3.697 10.383 13.086 1 98.31 93 LEU A N 1
ATOM 770 C CA . LEU A 1 93 ? -2.875 11.586 12.961 1 98.31 93 LEU A CA 1
ATOM 771 C C . LEU A 1 93 ? -3.607 12.805 13.508 1 98.31 93 LEU A C 1
ATOM 773 O O . LEU A 1 93 ? -4.328 13.484 12.773 1 98.31 93 LEU A O 1
ATOM 777 N N . ALA A 1 94 ? -3.393 13.156 14.695 1 98.56 94 ALA A N 1
ATOM 778 C CA . ALA A 1 94 ? -4.09 14.219 15.422 1 98.56 94 ALA A CA 1
ATOM 779 C C . ALA A 1 94 ? -3.971 15.555 14.695 1 98.56 94 ALA A C 1
ATOM 781 O O . ALA A 1 94 ? -4.941 16.312 14.602 1 98.56 94 ALA A O 1
ATOM 782 N N . ALA A 1 95 ? -2.803 15.789 14.164 1 98.5 95 ALA A N 1
ATOM 783 C CA . ALA A 1 95 ? -2.527 17.062 13.516 1 98.5 95 ALA A CA 1
ATOM 784 C C . ALA A 1 95 ? -3.471 17.312 12.344 1 98.5 95 ALA A C 1
ATOM 786 O O . ALA A 1 95 ? -3.873 18.438 12.086 1 98.5 95 ALA A O 1
ATOM 787 N N . ALA A 1 96 ? -3.791 16.266 11.625 1 98.75 96 ALA A N 1
ATOM 788 C CA . ALA A 1 96 ? -4.68 16.406 10.477 1 98.75 96 ALA A CA 1
ATOM 789 C C . ALA A 1 96 ? -6.074 16.844 10.906 1 98.75 96 ALA A C 1
ATOM 791 O O . ALA A 1 96 ? -6.68 17.719 10.273 1 98.75 96 ALA A O 1
ATOM 792 N N . TYR A 1 97 ? -6.551 16.281 11.992 1 98.69 97 TYR A N 1
ATOM 793 C CA . TYR A 1 97 ? -7.836 16.703 12.539 1 98.69 97 TYR A CA 1
ATOM 794 C C . TYR A 1 97 ? -7.793 18.156 12.984 1 98.69 97 TYR A C 1
ATOM 796 O O . TYR A 1 97 ? -8.703 18.938 12.688 1 98.69 97 TYR A O 1
ATOM 804 N N . TYR A 1 98 ? -6.746 18.516 13.711 1 98.69 98 TYR A N 1
ATOM 805 C CA . TYR A 1 98 ? -6.602 19.891 14.18 1 98.69 98 TYR A CA 1
ATOM 806 C C . TYR A 1 98 ? -6.609 20.875 13.008 1 98.69 98 TYR A C 1
ATOM 808 O O . TYR A 1 98 ? -7.359 21.844 13.008 1 98.69 98 TYR A O 1
ATOM 816 N N . ASN A 1 99 ? -5.781 20.562 12.039 1 98.5 99 ASN A N 1
ATOM 817 C CA . ASN A 1 99 ? -5.66 21.453 10.891 1 98.5 99 ASN A CA 1
ATOM 818 C C . ASN A 1 99 ? -6.973 21.562 10.117 1 98.5 99 ASN A C 1
ATOM 820 O O . ASN A 1 99 ? -7.363 22.641 9.688 1 98.5 99 ASN A O 1
ATOM 824 N N . HIS A 1 100 ? -7.645 20.438 9.93 1 98.31 100 HIS A N 1
ATOM 825 C CA . HIS A 1 100 ? -8.961 20.453 9.305 1 98.31 100 HIS A CA 1
ATOM 826 C C . HIS A 1 100 ? -9.945 21.281 10.117 1 98.31 100 HIS A C 1
ATOM 828 O O . HIS A 1 100 ? -10.719 22.062 9.555 1 98.31 100 HIS A O 1
ATOM 834 N N . GLY A 1 101 ? -9.914 21.172 11.453 1 98 101 GLY A N 1
ATOM 835 C CA . GLY A 1 101 ? -10.734 21.969 12.352 1 98 101 GLY A CA 1
ATOM 836 C C . GLY A 1 101 ? -10.508 23.453 12.211 1 98 101 GLY A C 1
ATOM 837 O O . GLY A 1 101 ? -11.453 24.234 12.211 1 98 101 GLY A O 1
ATOM 838 N N . VAL A 1 102 ? -9.297 23.812 12.117 1 97.19 102 VAL A N 1
ATOM 839 C CA . VAL A 1 102 ? -8.938 25.219 11.961 1 97.19 102 VAL A CA 1
ATOM 840 C C . VAL A 1 102 ? -9.594 25.781 10.703 1 97.19 102 VAL A C 1
ATOM 842 O O . VAL A 1 102 ? -10.164 26.875 10.719 1 97.19 102 VAL A O 1
ATOM 845 N N . ILE A 1 103 ? -9.523 25.031 9.617 1 96.44 103 ILE A N 1
ATOM 846 C CA . ILE A 1 103 ? -10.117 25.484 8.367 1 96.44 103 ILE A CA 1
ATOM 847 C C . ILE A 1 103 ? -11.633 25.578 8.523 1 96.44 103 ILE A C 1
ATOM 849 O O . ILE A 1 103 ? -12.25 26.562 8.109 1 96.44 103 ILE A O 1
ATOM 853 N N . ASN A 1 104 ? -12.219 24.578 9.094 1 95.62 104 ASN A N 1
ATOM 854 C CA . ASN A 1 104 ? -13.664 24.578 9.312 1 95.62 104 ASN A CA 1
ATOM 855 C C . ASN A 1 104 ? -14.094 25.766 10.18 1 95.62 104 ASN A C 1
ATOM 857 O O . ASN A 1 104 ? -15.102 26.406 9.898 1 95.62 104 ASN A O 1
ATOM 861 N N . TYR A 1 105 ? -13.297 26.062 11.164 1 95.12 105 TYR A N 1
ATOM 862 C CA . TYR A 1 105 ? -13.562 27.219 12.023 1 95.12 105 TYR A CA 1
ATOM 863 C C . TYR A 1 105 ? -13.523 28.516 11.227 1 95.12 105 TYR A C 1
ATOM 865 O O . TYR A 1 105 ? -14.422 29.344 11.359 1 95.12 105 TYR A O 1
ATOM 873 N N . ARG A 1 106 ? -12.523 28.609 10.43 1 92.88 106 ARG A N 1
ATOM 874 C CA . ARG A 1 106 ? -12.352 29.828 9.633 1 92.88 106 ARG A CA 1
ATOM 875 C C . ARG A 1 106 ? -13.492 29.984 8.625 1 92.88 106 ARG A C 1
ATOM 877 O O . ARG A 1 106 ? -13.859 31.109 8.281 1 92.88 106 ARG A O 1
ATOM 884 N N . LEU A 1 107 ? -14.039 28.875 8.219 1 92.69 107 LEU A N 1
ATOM 885 C CA . LEU A 1 107 ? -15.117 28.906 7.246 1 92.69 107 LEU A CA 1
ATOM 886 C C . LEU A 1 107 ? -16.469 29.031 7.938 1 92.69 107 LEU A C 1
ATOM 888 O O . LEU A 1 107 ? -17.516 29.031 7.277 1 92.69 107 LEU A O 1
ATOM 892 N N . GLY A 1 108 ? -16.5 29.016 9.266 1 92.38 108 GLY A N 1
ATOM 893 C CA . GLY A 1 108 ? -17.734 29.203 10.016 1 92.38 108 GLY A CA 1
ATOM 894 C C . GLY A 1 108 ? -18.484 27.906 10.258 1 92.38 108 GLY A C 1
ATOM 895 O O . GLY A 1 108 ? -19.641 27.922 10.711 1 92.38 108 GLY A O 1
ATOM 896 N N . LEU A 1 109 ? -17.875 26.859 9.883 1 93.81 109 LEU A N 1
ATOM 897 C CA . LEU A 1 109 ? -18.453 25.562 10.141 1 93.81 109 LEU A CA 1
ATOM 898 C C . LEU A 1 109 ? -18.094 25.062 11.539 1 93.81 109 LEU A C 1
ATOM 900 O O . LEU A 1 109 ? -17.406 24.062 11.688 1 93.81 109 LEU A O 1
ATOM 904 N N . PHE A 1 110 ? -18.672 25.609 12.523 1 94.81 110 PHE A N 1
ATOM 905 C CA . PHE A 1 110 ? -18.219 25.484 13.898 1 94.81 110 PHE A CA 1
ATOM 906 C C . PHE A 1 110 ? -18.531 24.094 14.445 1 94.81 110 PHE A C 1
ATOM 908 O O . PHE A 1 110 ? -17.766 23.547 15.234 1 94.81 110 PHE A O 1
ATOM 915 N N . ASP A 1 111 ? -19.641 23.484 14.016 1 95.31 111 ASP A N 1
ATOM 916 C CA . ASP A 1 111 ? -19.969 22.141 14.453 1 95.31 111 ASP A CA 1
ATOM 917 C C . ASP A 1 111 ? -18.906 21.141 13.977 1 95.31 111 ASP A C 1
ATOM 919 O O . ASP A 1 111 ? -18.438 20.312 14.75 1 95.31 111 ASP A O 1
ATOM 923 N N . SER A 1 112 ? -18.594 21.281 12.703 1 96.19 112 SER A N 1
ATOM 924 C CA . SER A 1 112 ? -17.578 20.406 12.133 1 96.19 112 SER A CA 1
ATOM 925 C C . SER A 1 112 ? -16.219 20.656 12.773 1 96.19 112 SER A C 1
ATOM 927 O O . SER A 1 112 ? -15.469 19.719 13.039 1 96.19 112 SER A O 1
ATOM 929 N N . ALA A 1 113 ? -15.969 21.906 12.992 1 97.19 113 ALA A N 1
ATOM 930 C CA . ALA A 1 113 ? -14.711 22.266 13.648 1 97.19 113 ALA A CA 1
ATOM 931 C C . ALA A 1 113 ? -14.617 21.641 15.039 1 97.19 113 ALA A C 1
ATOM 933 O O . ALA A 1 113 ? -13.578 21.094 15.414 1 97.19 113 ALA A O 1
ATOM 934 N N . LEU A 1 114 ? -15.711 21.734 15.75 1 97.44 114 LEU A N 1
ATOM 935 C CA . LEU A 1 114 ? -15.758 21.188 17.109 1 97.44 114 LEU A CA 1
ATOM 936 C C . LEU A 1 114 ? -15.445 19.688 17.094 1 97.44 114 LEU A C 1
ATOM 938 O O . LEU A 1 114 ? -14.648 19.219 17.906 1 97.44 114 LEU A O 1
ATOM 942 N N . LYS A 1 115 ? -16.094 18.969 16.203 1 98 115 LYS A N 1
ATOM 943 C CA . LYS A 1 115 ? -15.859 17.531 16.094 1 98 115 LYS A CA 1
ATOM 944 C C . LYS A 1 115 ? -14.398 17.234 15.781 1 98 115 LYS A C 1
ATOM 946 O O . LYS A 1 115 ? -13.805 16.312 16.359 1 98 115 LYS A O 1
ATOM 951 N N . ASP A 1 116 ? -13.828 17.953 14.898 1 98.44 116 ASP A N 1
ATOM 952 C CA . ASP A 1 116 ? -12.43 17.797 14.516 1 98.44 116 ASP A CA 1
ATOM 953 C C . ASP A 1 116 ? -11.508 18.047 15.703 1 98.44 116 ASP A C 1
ATOM 955 O O . ASP A 1 116 ? -10.617 17.234 15.984 1 98.44 116 ASP A O 1
ATOM 959 N N . PHE A 1 117 ? -11.719 19.125 16.438 1 98.38 117 PHE A N 1
ATOM 960 C CA . PHE A 1 117 ? -10.875 19.469 17.562 1 98.38 117 PHE A CA 1
ATOM 961 C C . PHE A 1 117 ? -11.031 18.453 18.688 1 98.38 117 PHE A C 1
ATOM 963 O O . PHE A 1 117 ? -10.055 18.109 19.359 1 98.38 117 PHE A O 1
ATOM 970 N N . GLN A 1 118 ? -12.227 18 18.844 1 98.62 118 GLN A N 1
ATOM 971 C CA . GLN A 1 118 ? -12.453 16.969 19.828 1 98.62 118 GLN A CA 1
ATOM 972 C C . GLN A 1 118 ? -11.617 15.727 19.531 1 98.62 118 GLN A C 1
ATOM 974 O O . GLN A 1 118 ? -10.977 15.164 20.422 1 98.62 118 GLN A O 1
ATOM 979 N N . LYS A 1 119 ? -11.664 15.336 18.281 1 98.69 119 LYS A N 1
ATOM 980 C CA . LYS A 1 119 ? -10.875 14.172 17.891 1 98.69 119 LYS A CA 1
ATOM 981 C C . LYS A 1 119 ? -9.383 14.438 18.062 1 98.69 119 LYS A C 1
ATOM 983 O O . LYS A 1 119 ? -8.648 13.57 18.547 1 98.69 119 LYS A O 1
ATOM 988 N N . ALA A 1 120 ? -8.883 15.562 17.703 1 98.69 120 ALA A N 1
ATOM 989 C CA . ALA A 1 120 ? -7.477 15.914 17.859 1 98.69 120 ALA A CA 1
ATOM 990 C C . ALA A 1 120 ? -7.051 15.812 19.328 1 98.69 120 ALA A C 1
ATOM 992 O O . ALA A 1 120 ? -6.016 15.227 19.641 1 98.69 120 ALA A O 1
ATOM 993 N N . VAL A 1 121 ? -7.887 16.344 20.234 1 98.62 121 VAL A N 1
ATOM 994 C CA . VAL A 1 121 ? -7.598 16.344 21.656 1 98.62 121 VAL A CA 1
ATOM 995 C C . VAL A 1 121 ? -7.633 14.906 22.188 1 98.62 121 VAL A C 1
ATOM 997 O O . VAL A 1 121 ? -6.809 14.531 23.031 1 98.62 121 VAL A O 1
ATOM 1000 N N . GLN A 1 122 ? -8.578 14.156 21.734 1 98.56 122 GLN A N 1
ATOM 1001 C CA . GLN A 1 122 ? -8.664 12.758 22.141 1 98.56 122 GLN A CA 1
ATOM 1002 C C . GLN A 1 122 ? -7.391 12 21.781 1 98.56 122 GLN A C 1
ATOM 1004 O O . GLN A 1 122 ? -6.902 11.188 22.578 1 98.56 122 GLN A O 1
ATOM 1009 N N . LEU A 1 123 ? -6.867 12.242 20.656 1 98.44 123 LEU A N 1
ATOM 1010 C CA . LEU A 1 123 ? -5.699 11.539 20.156 1 98.44 123 LEU A CA 1
ATOM 1011 C C . LEU A 1 123 ? -4.422 12.062 20.797 1 98.44 123 LEU A C 1
ATOM 1013 O O . LEU A 1 123 ? -3.438 11.328 20.922 1 98.44 123 LEU A O 1
ATOM 1017 N N . ASP A 1 124 ? -4.395 13.32 21.188 1 98.12 124 ASP A N 1
ATOM 1018 C CA . ASP A 1 124 ? -3.246 13.953 21.828 1 98.12 124 ASP A CA 1
ATOM 1019 C C . ASP A 1 124 ? -3.689 14.938 22.906 1 98.12 124 ASP A C 1
ATOM 1021 O O . ASP A 1 124 ? -3.592 16.156 22.719 1 98.12 124 ASP A O 1
ATOM 1025 N N . PRO A 1 125 ? -4.055 14.523 24.031 1 97.88 125 PRO A N 1
ATOM 1026 C CA . PRO A 1 125 ? -4.711 15.328 25.078 1 97.88 125 PRO A CA 1
ATOM 1027 C C . PRO A 1 125 ? -3.779 16.359 25.688 1 97.88 125 PRO A C 1
ATOM 1029 O O . PRO A 1 125 ? -4.242 17.344 26.297 1 97.88 125 PRO A O 1
ATOM 1032 N N . ASP A 1 126 ? -2.484 16.281 25.531 1 97.5 126 ASP A N 1
ATOM 1033 C CA . ASP A 1 126 ? -1.55 17.172 26.203 1 97.5 126 ASP A CA 1
ATOM 1034 C C . ASP A 1 126 ? -1.151 18.328 25.297 1 97.5 126 ASP A C 1
ATOM 1036 O O . ASP A 1 126 ? -0.369 19.203 25.688 1 97.5 126 ASP A O 1
ATOM 1040 N N . ASN A 1 127 ? -1.691 18.281 24.156 1 97.81 127 ASN A N 1
ATOM 1041 C CA . ASN A 1 127 ? -1.379 19.359 23.203 1 97.81 127 ASN A CA 1
ATOM 1042 C C . ASN A 1 127 ? -2.223 20.594 23.469 1 97.81 127 ASN A C 1
ATOM 1044 O O . ASN A 1 127 ? -3.422 20.609 23.188 1 97.81 127 ASN A O 1
ATOM 1048 N N . LEU A 1 128 ? -1.606 21.641 23.875 1 97.44 128 LEU A N 1
ATOM 1049 C CA . LEU A 1 128 ? -2.297 22.844 24.328 1 97.44 128 LEU A CA 1
ATOM 1050 C C . LEU A 1 128 ? -2.932 23.578 23.156 1 97.44 128 LEU A C 1
ATOM 1052 O O . LEU A 1 128 ? -3.98 24.219 23.297 1 97.44 128 LEU A O 1
ATOM 1056 N N . GLU A 1 129 ? -2.273 23.453 22.047 1 97 129 GLU A N 1
ATOM 1057 C CA . GLU A 1 129 ? -2.84 24.094 20.859 1 97 129 GLU A CA 1
ATOM 1058 C C . GLU A 1 129 ? -4.176 23.453 20.484 1 97 129 GLU A C 1
ATOM 1060 O O . GLU A 1 129 ? -5.105 24.141 20.078 1 97 129 GLU A O 1
ATOM 1065 N N . PHE A 1 130 ? -4.27 22.156 20.578 1 97.94 130 PHE A N 1
ATOM 1066 C CA . PHE A 1 130 ? -5.504 21.453 20.266 1 97.94 130 PHE A CA 1
ATOM 1067 C C . PHE A 1 130 ? -6.617 21.859 21.219 1 97.94 130 PHE A C 1
ATOM 1069 O O . PHE A 1 130 ? -7.742 22.141 20.797 1 97.94 130 PHE A O 1
ATOM 1076 N N . SER A 1 131 ? -6.262 21.922 22.469 1 97.56 131 SER A N 1
ATOM 1077 C CA . SER A 1 131 ? -7.238 22.297 23.484 1 97.56 131 SER A CA 1
ATOM 1078 C C . SER A 1 131 ? -7.738 23.719 23.25 1 97.56 131 SER A C 1
ATOM 1080 O O . SER A 1 131 ? -8.922 24 23.453 1 97.56 131 SER A O 1
ATOM 1082 N N . ALA A 1 132 ? -6.855 24.609 22.891 1 96.94 132 ALA A N 1
ATOM 1083 C CA . ALA A 1 132 ? -7.238 25.984 22.609 1 96.94 132 ALA A CA 1
ATOM 1084 C C . ALA A 1 132 ? -8.242 26.047 21.453 1 96.94 132 ALA A C 1
ATOM 1086 O O . ALA A 1 132 ? -9.211 26.812 21.516 1 96.94 132 ALA A O 1
ATOM 1087 N N . GLY A 1 133 ? -7.926 25.25 20.406 1 95.19 133 GLY A N 1
ATOM 1088 C CA . GLY A 1 133 ? -8.867 25.203 19.297 1 95.19 133 GLY A CA 1
ATOM 1089 C C . GLY A 1 133 ? -10.242 24.703 19.703 1 95.19 133 GLY A C 1
ATOM 1090 O O . GLY A 1 133 ? -11.258 25.25 19.266 1 95.19 133 GLY A O 1
ATOM 1091 N N . LEU A 1 134 ? -10.273 23.703 20.531 1 96.56 134 LEU A N 1
ATOM 1092 C CA . LEU A 1 134 ? -11.523 23.141 21.016 1 96.56 134 LEU A CA 1
ATOM 1093 C C . LEU A 1 134 ? -12.32 24.188 21.797 1 96.56 134 LEU A C 1
ATOM 1095 O O . LEU A 1 134 ? -13.523 24.359 21.562 1 96.56 134 LEU A O 1
ATOM 1099 N N . GLN A 1 135 ? -11.656 24.891 22.609 1 95.44 135 GLN A N 1
ATOM 1100 C CA . GLN A 1 135 ? -12.32 25.906 23.422 1 95.44 135 GLN A CA 1
ATOM 1101 C C . GLN A 1 135 ? -12.859 27.047 22.547 1 95.44 135 GLN A C 1
ATOM 1103 O O . GLN A 1 135 ? -13.977 27.516 22.766 1 95.44 135 GLN A O 1
ATOM 1108 N N . ALA A 1 136 ? -12.047 27.453 21.625 1 94.19 136 ALA A N 1
ATOM 1109 C CA . ALA A 1 136 ? -12.477 28.516 20.734 1 94.19 136 ALA A CA 1
ATOM 1110 C C . ALA A 1 136 ? -13.742 28.125 19.984 1 94.19 136 ALA A C 1
ATOM 1112 O O . ALA A 1 136 ? -14.648 28.953 19.797 1 94.19 136 ALA A O 1
ATOM 1113 N N . SER A 1 137 ? -13.82 26.953 19.531 1 94 137 SER A N 1
ATOM 1114 C CA . SER A 1 137 ? -14.984 26.484 18.781 1 94 137 SER A CA 1
ATOM 1115 C C . SER A 1 137 ? -16.219 26.406 19.672 1 94 137 SER A C 1
ATOM 1117 O O . SER A 1 137 ? -17.328 26.703 19.234 1 94 137 SER A O 1
ATOM 1119 N N . LYS A 1 138 ? -16.047 26.016 20.875 1 94.06 138 LYS A N 1
ATOM 1120 C CA . LYS A 1 138 ? -17.141 25.969 21.828 1 94.06 138 LYS A CA 1
ATOM 1121 C C . LYS A 1 138 ? -17.719 27.359 22.078 1 94.06 138 LYS A C 1
ATOM 1123 O O . LYS A 1 138 ? -18.938 27.547 22.078 1 94.06 138 LYS A O 1
ATOM 1128 N N . ILE A 1 139 ? -16.859 28.312 22.219 1 93.5 139 ILE A N 1
ATOM 1129 C CA . ILE A 1 139 ? -17.266 29.688 22.469 1 93.5 139 ILE A CA 1
ATOM 1130 C C . ILE A 1 139 ? -18.047 30.219 21.266 1 93.5 139 ILE A C 1
ATOM 1132 O O . ILE A 1 139 ? -19.078 30.875 21.422 1 93.5 139 ILE A O 1
ATOM 1136 N N . ALA A 1 140 ? -17.531 29.891 20.094 1 90.94 140 ALA A N 1
ATOM 1137 C CA . ALA A 1 140 ? -18.188 30.359 18.875 1 90.94 140 ALA A CA 1
ATOM 1138 C C . ALA A 1 140 ? -19.594 29.781 18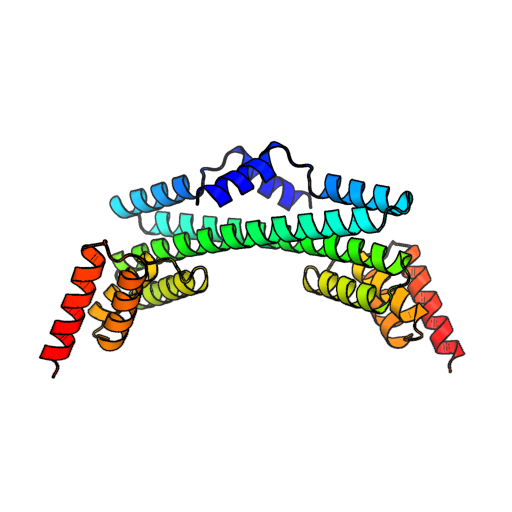.75 1 90.94 140 ALA A C 1
ATOM 1140 O O . ALA A 1 140 ? -20.531 30.469 18.328 1 90.94 140 ALA A O 1
ATOM 1141 N N . LEU A 1 141 ? -19.719 28.594 19.125 1 89.25 141 LEU A N 1
ATOM 1142 C CA . LEU A 1 141 ? -21.016 27.938 19.047 1 89.25 141 LEU A CA 1
ATOM 1143 C C . LEU A 1 141 ? -21.969 28.469 20.109 1 89.25 141 LEU A C 1
ATOM 1145 O O . LEU A 1 141 ? -23.172 28.594 19.859 1 89.25 141 LEU A O 1
ATOM 1149 N N . ASP A 1 142 ? -21.406 28.75 21.25 1 87.69 142 ASP A N 1
ATOM 1150 C CA . ASP A 1 142 ? -22.234 29.312 22.312 1 87.69 142 ASP A CA 1
ATOM 1151 C C . ASP A 1 142 ? -22.688 30.719 21.969 1 87.69 142 ASP A C 1
ATOM 1153 O O . ASP A 1 142 ? -23.797 31.125 22.328 1 87.69 142 ASP A O 1
ATOM 1157 N N . GLY A 1 143 ? -21.703 31.422 21.391 1 81.56 143 GLY A N 1
ATOM 1158 C CA . GLY A 1 143 ? -22.062 32.781 21 1 81.56 143 GLY A CA 1
ATOM 1159 C C . GLY A 1 143 ? -23.047 32.812 19.859 1 81.56 143 GLY A C 1
ATOM 1160 O O . GLY A 1 143 ? -23.719 33.844 19.656 1 81.56 143 GLY A O 1
ATOM 1161 N N . LEU A 1 144 ? -22.984 31.844 19.016 1 74.56 144 LEU A N 1
ATOM 1162 C CA . LEU A 1 144 ? -23.984 31.766 17.938 1 74.56 144 LEU A CA 1
ATOM 1163 C C . LEU A 1 144 ? -25.359 31.422 18.5 1 74.56 144 LEU A C 1
ATOM 1165 O O . LEU A 1 144 ? -26.375 31.719 17.859 1 74.56 144 LEU A O 1
ATOM 1169 N N . HIS A 1 145 ? -25.406 30.781 19.625 1 56 145 HIS A N 1
ATOM 1170 C CA . HIS A 1 145 ? -26.688 30.562 20.266 1 56 145 HIS A CA 1
ATOM 1171 C C . HIS A 1 145 ? -27.047 31.703 21.219 1 56 145 HIS A C 1
ATOM 1173 O O . HIS A 1 145 ? -28.188 32.188 21.234 1 56 145 HIS A O 1
ATOM 1179 N N . MET B 1 1 ? 10.188 -4.492 -14.547 1 41.72 1 MET B N 1
ATOM 1180 C CA . MET B 1 1 ? 10.844 -4.906 -13.312 1 41.72 1 MET B CA 1
ATOM 1181 C C . MET B 1 1 ? 12.125 -4.117 -13.086 1 41.72 1 MET B C 1
ATOM 1183 O O . MET B 1 1 ? 12.438 -3.736 -11.961 1 41.72 1 MET B O 1
ATOM 1187 N N . ARG B 1 2 ? 12.594 -3.873 -14.211 1 48.81 2 ARG B N 1
ATOM 1188 C CA . ARG B 1 2 ? 13.922 -3.275 -14.148 1 48.81 2 ARG B CA 1
ATOM 1189 C C . ARG B 1 2 ? 13.852 -1.812 -13.727 1 48.81 2 ARG B C 1
ATOM 1191 O O . ARG B 1 2 ? 14.641 -1.354 -12.906 1 48.81 2 ARG B O 1
ATOM 1198 N N . LYS B 1 3 ? 12.93 -1.183 -14.32 1 48.84 3 LYS B N 1
ATOM 1199 C CA . LYS B 1 3 ? 12.875 0.266 -14.148 1 48.84 3 LYS B CA 1
ATOM 1200 C C . LYS B 1 3 ? 12.359 0.633 -12.758 1 48.84 3 LYS B C 1
ATOM 1202 O O . LYS B 1 3 ? 12.875 1.556 -12.125 1 48.84 3 LYS B O 1
ATOM 1207 N N . LEU B 1 4 ? 11.344 -0.201 -12.391 1 53.34 4 LEU B N 1
ATOM 1208 C CA . LEU B 1 4 ? 10.828 0.02 -11.047 1 53.34 4 LEU B CA 1
ATOM 1209 C C . LEU B 1 4 ? 11.898 -0.262 -10 1 53.34 4 LEU B C 1
ATOM 1211 O O . LEU B 1 4 ? 12 0.46 -9.008 1 53.34 4 LEU B O 1
ATOM 1215 N N . SER B 1 5 ? 12.578 -1.308 -10.312 1 52.78 5 SER B N 1
ATOM 1216 C CA . SER B 1 5 ? 13.672 -1.67 -9.414 1 52.78 5 SER B CA 1
ATOM 1217 C C . SER B 1 5 ? 14.68 -0.538 -9.289 1 52.78 5 SER B C 1
ATOM 1219 O O . SER B 1 5 ? 15.148 -0.234 -8.188 1 52.78 5 SER B O 1
ATOM 1221 N N . GLU B 1 6 ? 14.992 -0.126 -10.422 1 52.62 6 GLU B N 1
ATOM 1222 C CA . GLU B 1 6 ? 15.961 0.965 -10.422 1 52.62 6 GLU B CA 1
ATOM 1223 C C . GLU B 1 6 ? 15.422 2.182 -9.672 1 52.62 6 GLU B C 1
ATOM 1225 O O . GLU B 1 6 ? 16.156 2.842 -8.938 1 52.62 6 GLU B O 1
ATOM 1230 N N . ARG B 1 7 ? 14.211 2.467 -10.031 1 52.94 7 ARG B N 1
ATOM 1231 C CA . ARG B 1 7 ? 13.625 3.615 -9.352 1 52.94 7 ARG B CA 1
ATOM 1232 C C . ARG B 1 7 ? 13.578 3.393 -7.84 1 52.94 7 ARG B C 1
ATOM 1234 O O . ARG B 1 7 ? 13.867 4.309 -7.062 1 52.94 7 ARG B O 1
ATOM 1241 N N . ILE B 1 8 ? 13.273 2.148 -7.527 1 56.69 8 ILE B N 1
ATOM 1242 C CA . ILE B 1 8 ? 13.195 1.782 -6.117 1 56.69 8 ILE B CA 1
ATOM 1243 C C . ILE B 1 8 ? 14.586 1.858 -5.488 1 56.69 8 ILE B C 1
ATOM 1245 O O . ILE B 1 8 ? 14.742 2.338 -4.363 1 56.69 8 ILE B O 1
ATOM 1249 N N . PHE B 1 9 ? 15.523 1.284 -6.273 1 52.34 9 PHE B N 1
ATOM 1250 C CA . PHE B 1 9 ? 16.891 1.355 -5.789 1 52.34 9 PHE B CA 1
ATOM 1251 C C . PHE B 1 9 ? 17.328 2.805 -5.602 1 52.34 9 PHE B C 1
ATOM 1253 O O . PHE B 1 9 ? 17.938 3.15 -4.586 1 52.34 9 PHE B O 1
ATOM 1260 N N . LYS B 1 10 ? 17.109 3.572 -6.52 1 52.38 10 LYS B N 1
ATOM 1261 C CA . LYS B 1 10 ? 17.5 4.977 -6.418 1 52.38 10 LYS B CA 1
ATOM 1262 C C . LYS B 1 10 ? 16.797 5.652 -5.242 1 52.38 10 LYS B C 1
ATOM 1264 O O . LYS B 1 10 ? 17.391 6.48 -4.551 1 52.38 10 LYS B O 1
ATOM 1269 N N . LEU B 1 11 ? 15.469 5.383 -5.031 1 53.88 11 LEU B N 1
ATOM 1270 C CA . LEU B 1 11 ? 14.703 5.922 -3.916 1 53.88 11 LEU B CA 1
ATOM 1271 C C . LEU B 1 11 ? 15.312 5.516 -2.582 1 53.88 11 LEU B C 1
ATOM 1273 O O . LEU B 1 11 ? 15.312 6.293 -1.627 1 53.88 11 LEU B O 1
ATOM 1277 N N . ARG B 1 12 ? 15.828 4.277 -2.492 1 51.88 12 ARG B N 1
ATOM 1278 C CA . ARG B 1 12 ? 16.391 3.727 -1.265 1 51.88 12 ARG B CA 1
ATOM 1279 C C . ARG B 1 12 ? 17.766 4.32 -0.985 1 51.88 12 ARG B C 1
ATOM 1281 O O . ARG B 1 12 ? 18.125 4.547 0.172 1 51.88 12 ARG B O 1
ATOM 1288 N N . GLU B 1 13 ? 18.672 4.16 -1.948 1 50.94 13 GLU B N 1
ATOM 1289 C CA . GLU B 1 13 ? 20.062 4.539 -1.72 1 50.94 13 GLU B CA 1
ATOM 1290 C C . GLU B 1 13 ? 20.172 6.012 -1.343 1 50.94 13 GLU B C 1
ATOM 1292 O O . GLU B 1 13 ? 21 6.383 -0.508 1 50.94 13 GLU B O 1
ATOM 1297 N N . GLU B 1 14 ? 19.859 6.957 -2.104 1 53.06 14 GLU B N 1
ATOM 1298 C CA . GLU B 1 14 ? 20.25 8.352 -1.922 1 53.06 14 GLU B CA 1
ATOM 1299 C C . GLU B 1 14 ? 19.156 9.148 -1.236 1 53.06 14 GLU B C 1
ATOM 1301 O O . GLU B 1 14 ? 19.297 10.359 -1.028 1 53.06 14 GLU B O 1
ATOM 1306 N N . LYS B 1 15 ? 18.047 8.539 -0.94 1 58.69 15 LYS B N 1
ATOM 1307 C CA . LYS B 1 15 ? 16.938 9.469 -0.76 1 58.69 15 LYS B CA 1
ATOM 1308 C C . LYS B 1 15 ? 16.703 9.758 0.719 1 58.69 15 LYS B C 1
ATOM 1310 O O . LYS B 1 15 ? 16.828 8.867 1.562 1 58.69 15 LYS B O 1
ATOM 1315 N N . MET B 1 16 ? 16.703 10.969 1.047 1 72.88 16 MET B N 1
ATOM 1316 C CA . MET B 1 16 ? 16.266 11.562 2.309 1 72.88 16 MET B CA 1
ATOM 1317 C C . MET B 1 16 ? 15.078 10.812 2.885 1 72.88 16 MET B C 1
ATOM 1319 O O . MET B 1 16 ? 14.234 10.312 2.139 1 72.88 16 MET B O 1
ATOM 1323 N N . THR B 1 17 ? 15.203 10.43 4.102 1 85.94 17 THR B N 1
ATOM 1324 C CA . THR B 1 17 ? 14.062 9.82 4.785 1 85.94 17 THR B CA 1
ATOM 1325 C C . THR B 1 17 ? 12.812 10.672 4.613 1 85.94 17 THR B C 1
ATOM 1327 O O . THR B 1 17 ? 12.891 11.82 4.168 1 85.94 17 THR B O 1
ATOM 1330 N N . LEU B 1 18 ? 11.719 10.062 4.754 1 91.12 18 LEU B N 1
ATOM 1331 C CA . LEU B 1 18 ? 10.469 10.805 4.703 1 91.12 18 LEU B CA 1
ATOM 1332 C C . LEU B 1 18 ? 10.508 12.008 5.641 1 91.12 18 LEU B C 1
ATOM 1334 O O . LEU B 1 18 ? 10.047 13.094 5.285 1 91.12 18 LEU B O 1
ATOM 1338 N N . GLN B 1 19 ? 11.086 11.773 6.777 1 92.5 19 GLN B N 1
ATOM 1339 C CA . GLN B 1 19 ? 11.164 12.852 7.758 1 92.5 19 GLN B CA 1
ATOM 1340 C C . GLN B 1 19 ? 12.031 14 7.242 1 92.5 19 GLN B C 1
ATOM 1342 O O . GLN B 1 19 ? 11.688 15.172 7.43 1 92.5 19 GLN B O 1
ATOM 1347 N N . ASP B 1 20 ? 13.117 13.648 6.586 1 94.06 20 ASP B N 1
ATOM 1348 C CA . ASP B 1 20 ? 13.969 14.672 5.988 1 94.06 20 ASP B CA 1
ATOM 1349 C C . ASP B 1 20 ? 13.203 15.469 4.934 1 94.06 20 ASP B C 1
ATOM 1351 O O . ASP B 1 20 ? 13.305 16.688 4.871 1 94.06 20 ASP B O 1
ATOM 1355 N N . ASN B 1 21 ? 12.492 14.742 4.125 1 95.88 21 ASN B N 1
ATOM 1356 C CA . ASN B 1 21 ? 11.742 15.398 3.062 1 95.88 21 ASN B CA 1
ATOM 1357 C C . ASN B 1 21 ? 10.633 16.281 3.625 1 95.88 21 ASN B C 1
ATOM 1359 O O . ASN B 1 21 ? 10.406 17.391 3.121 1 95.88 21 ASN B O 1
ATOM 1363 N N . LEU B 1 22 ? 10.016 15.82 4.676 1 96.88 22 LEU B N 1
ATOM 1364 C CA . LEU B 1 22 ? 8.977 16.625 5.316 1 96.88 22 LEU B CA 1
ATOM 1365 C C . LEU B 1 22 ? 9.57 17.891 5.926 1 96.88 22 LEU B C 1
ATOM 1367 O O . LEU B 1 22 ? 8.953 18.953 5.867 1 96.88 22 LEU B O 1
ATOM 1371 N N . ASN B 1 23 ? 10.734 17.766 6.465 1 97.19 23 ASN B N 1
ATOM 1372 C CA . ASN B 1 23 ? 11.438 18.938 6.988 1 97.19 23 ASN B CA 1
ATOM 1373 C C . ASN B 1 23 ? 11.766 19.938 5.887 1 97.19 23 ASN B C 1
ATOM 1375 O O . ASN B 1 23 ? 11.664 21.141 6.09 1 97.19 23 ASN B O 1
ATOM 1379 N N . ASN B 1 24 ? 12.164 19.406 4.773 1 97.25 24 ASN B N 1
ATOM 1380 C CA . ASN B 1 24 ? 12.422 20.281 3.631 1 97.25 24 ASN B CA 1
ATOM 1381 C C . ASN B 1 24 ? 11.164 21.016 3.191 1 97.25 24 ASN B C 1
ATOM 1383 O O . ASN B 1 24 ? 11.211 22.219 2.889 1 97.25 24 ASN B O 1
ATOM 1387 N N . VAL B 1 25 ? 10.055 20.312 3.164 1 98.44 25 VAL B N 1
ATOM 1388 C CA . VAL B 1 25 ? 8.789 20.938 2.791 1 98.44 25 VAL B CA 1
ATOM 1389 C C . VAL B 1 25 ? 8.453 22.047 3.785 1 98.44 25 VAL B C 1
ATOM 1391 O O . VAL B 1 25 ? 8.094 23.172 3.387 1 98.44 25 VAL B O 1
ATOM 1394 N N . GLN B 1 26 ? 8.625 21.781 5.07 1 97.88 26 GLN B N 1
ATOM 1395 C CA . GLN B 1 26 ? 8.367 22.781 6.109 1 97.88 26 GLN B CA 1
ATOM 1396 C C . GLN B 1 26 ? 9.25 24.016 5.922 1 97.88 26 GLN B C 1
ATOM 1398 O O . GLN B 1 26 ? 8.781 25.141 6.055 1 97.88 26 GLN B O 1
ATOM 1403 N N . GLU B 1 27 ? 10.5 23.781 5.609 1 97.94 27 GLU B N 1
ATOM 1404 C CA . GLU B 1 27 ? 11.422 24.891 5.379 1 97.94 27 GLU B CA 1
ATOM 1405 C C . GLU B 1 27 ? 10.969 25.734 4.195 1 97.94 27 GLU B C 1
ATOM 1407 O O . GLU B 1 27 ? 11.016 26.969 4.25 1 97.94 27 GLU B O 1
ATOM 1412 N N . MET B 1 28 ? 10.57 25.094 3.176 1 98.44 28 MET B N 1
ATOM 1413 C CA . MET B 1 28 ? 10.094 25.812 1.998 1 98.44 28 MET B CA 1
ATOM 1414 C C . MET B 1 28 ? 8.852 26.641 2.332 1 98.44 28 MET B C 1
ATOM 1416 O O . MET B 1 28 ? 8.695 27.75 1.834 1 98.44 28 MET B O 1
ATOM 1420 N N . ILE B 1 29 ? 7.965 26.109 3.154 1 98.12 29 ILE B N 1
ATOM 1421 C CA . ILE B 1 29 ? 6.785 26.844 3.6 1 98.12 29 ILE B CA 1
ATOM 1422 C C . ILE B 1 29 ? 7.211 28.078 4.391 1 98.12 29 ILE B C 1
ATOM 1424 O O . ILE B 1 29 ? 6.691 29.172 4.172 1 98.12 29 ILE B O 1
ATOM 1428 N N . ASP B 1 30 ? 8.164 27.891 5.25 1 97.62 30 ASP B N 1
ATOM 1429 C CA . ASP B 1 30 ? 8.648 28.984 6.09 1 97.62 30 ASP B CA 1
ATOM 1430 C C . ASP B 1 30 ? 9.258 30.094 5.238 1 97.62 30 ASP B C 1
ATOM 1432 O O . ASP B 1 30 ? 9.148 31.266 5.582 1 97.62 30 ASP B O 1
ATOM 1436 N N . TRP B 1 31 ? 9.773 29.75 4.137 1 97.88 31 TRP B N 1
ATOM 1437 C CA . TRP B 1 31 ? 10.375 30.719 3.217 1 97.88 31 TRP B CA 1
ATOM 1438 C C . TRP B 1 31 ? 9.344 31.203 2.197 1 97.88 31 TRP B C 1
ATOM 1440 O O . TRP B 1 31 ? 9.688 31.938 1.268 1 97.88 31 TRP B O 1
ATOM 1450 N N . LYS B 1 32 ? 8.211 30.688 2.234 1 98.12 32 LYS B N 1
ATOM 1451 C CA . LYS B 1 32 ? 7.07 31.078 1.41 1 98.12 32 LYS B CA 1
ATOM 1452 C C . LYS B 1 32 ? 7.246 30.609 -0.031 1 98.12 32 LYS B C 1
ATOM 1454 O O . LYS B 1 32 ? 6.773 31.266 -0.964 1 98.12 32 LYS B O 1
ATOM 1459 N N . LYS B 1 33 ? 8.031 29.594 -0.215 1 98.12 33 LYS B N 1
ATOM 1460 C CA . LYS B 1 33 ? 8.164 28.922 -1.506 1 98.12 33 LYS B CA 1
ATOM 1461 C C . LYS B 1 33 ? 7.09 27.859 -1.676 1 98.12 33 LYS B C 1
ATOM 1463 O O . LYS B 1 33 ? 7.406 26.672 -1.822 1 98.12 33 LYS B O 1
ATOM 1468 N N . TYR B 1 34 ? 5.914 28.266 -1.842 1 98.25 34 TYR B N 1
ATOM 1469 C CA . TYR B 1 34 ? 4.766 27.359 -1.789 1 98.25 34 TYR B CA 1
ATOM 1470 C C . TYR B 1 34 ? 4.719 26.453 -3.018 1 98.25 34 TYR B C 1
ATOM 1472 O O . TYR B 1 34 ? 4.414 25.266 -2.914 1 98.25 34 TYR B O 1
ATOM 1480 N N . ASP B 1 35 ? 5.031 26.984 -4.148 1 98.06 35 ASP B N 1
ATOM 1481 C CA . ASP B 1 35 ? 4.973 26.203 -5.371 1 98.06 35 ASP B CA 1
ATOM 1482 C C . ASP B 1 35 ? 5.996 25.062 -5.344 1 98.06 35 ASP B C 1
ATOM 1484 O O . ASP B 1 35 ? 5.691 23.938 -5.738 1 98.06 35 ASP B O 1
ATOM 1488 N N . ASP B 1 36 ? 7.172 25.406 -4.883 1 98.31 36 ASP B N 1
ATOM 1489 C CA . ASP B 1 36 ? 8.211 24.391 -4.746 1 98.31 36 ASP B CA 1
ATOM 1490 C C . ASP B 1 36 ? 7.812 23.328 -3.729 1 98.31 36 ASP B C 1
ATOM 1492 O O . ASP B 1 36 ? 8.055 22.141 -3.936 1 98.31 36 ASP B O 1
ATOM 1496 N N . ALA B 1 37 ? 7.227 23.75 -2.682 1 98.69 37 ALA B N 1
ATOM 1497 C CA . ALA B 1 37 ? 6.781 22.844 -1.635 1 98.69 37 ALA B CA 1
ATOM 1498 C C . ALA B 1 37 ? 5.727 21.875 -2.162 1 98.69 37 ALA B C 1
ATOM 1500 O O . ALA B 1 37 ? 5.797 20.672 -1.908 1 98.69 37 ALA B O 1
ATOM 1501 N N . GLU B 1 38 ? 4.77 22.375 -2.902 1 98.44 38 GLU B N 1
ATOM 1502 C CA . GLU B 1 38 ? 3.729 21.531 -3.486 1 98.44 38 GLU B CA 1
ATOM 1503 C C . GLU B 1 38 ? 4.32 20.516 -4.445 1 98.44 38 GLU B C 1
ATOM 1505 O O . GLU B 1 38 ? 3.881 19.359 -4.48 1 98.44 38 GLU B O 1
ATOM 1510 N N . LYS B 1 39 ? 5.262 21 -5.227 1 9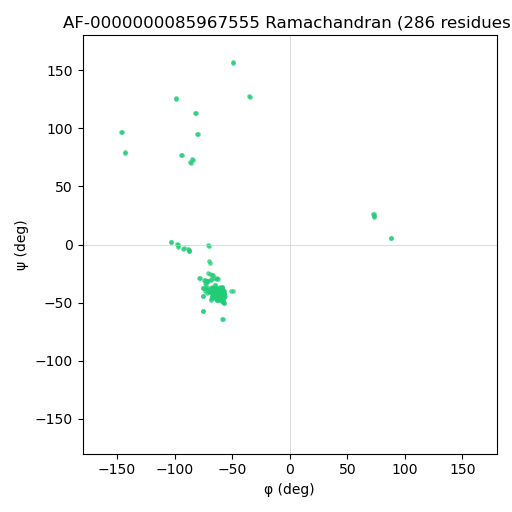8.25 39 LYS B N 1
ATOM 1511 C CA . LYS B 1 39 ? 5.906 20.094 -6.18 1 98.25 39 LYS B CA 1
ATOM 1512 C C . LYS B 1 39 ? 6.602 18.938 -5.461 1 98.25 39 LYS B C 1
ATOM 1514 O O . LYS B 1 39 ? 6.504 17.797 -5.887 1 98.25 39 LYS B O 1
ATOM 1519 N N . LEU B 1 40 ? 7.309 19.281 -4.402 1 97.62 40 LEU B N 1
ATOM 1520 C CA . LEU B 1 40 ? 7.977 18.234 -3.633 1 97.62 40 LEU B CA 1
ATOM 1521 C C . LEU B 1 40 ? 6.961 17.25 -3.049 1 97.62 40 LEU B C 1
ATOM 1523 O O . LEU B 1 40 ? 7.176 16.047 -3.08 1 97.62 40 LEU B O 1
ATOM 1527 N N . CYS B 1 41 ? 5.84 17.734 -2.553 1 98.62 41 CYS B N 1
ATOM 1528 C CA . CYS B 1 41 ? 4.785 16.859 -2.057 1 98.62 41 CYS B CA 1
ATOM 1529 C C . CYS B 1 41 ? 4.273 15.945 -3.16 1 98.62 41 CYS B C 1
ATOM 1531 O O . CYS B 1 41 ? 4.125 14.734 -2.951 1 98.62 41 CYS B O 1
ATOM 1533 N N . SER B 1 42 ? 4.016 16.516 -4.27 1 98.06 42 SER B N 1
ATOM 1534 C CA . SER B 1 42 ? 3.531 15.742 -5.414 1 98.06 42 SER B CA 1
ATOM 1535 C C . SER B 1 42 ? 4.512 14.641 -5.793 1 98.06 42 SER B C 1
ATOM 1537 O O . SER B 1 42 ? 4.109 13.508 -6.07 1 98.06 42 SER B O 1
ATOM 1539 N N . ASP B 1 43 ? 5.781 15.016 -5.82 1 96.88 43 ASP B N 1
ATOM 1540 C CA . ASP B 1 43 ? 6.82 14.039 -6.145 1 96.88 43 ASP B CA 1
ATOM 1541 C C . ASP B 1 43 ? 6.852 12.906 -5.117 1 96.88 43 ASP B C 1
ATOM 1543 O O . ASP B 1 43 ? 7 11.734 -5.477 1 96.88 43 ASP B O 1
ATOM 1547 N N . LEU B 1 44 ? 6.738 13.281 -3.875 1 96.81 44 LEU B N 1
ATOM 1548 C CA . LEU B 1 44 ? 6.758 12.289 -2.807 1 96.81 44 LEU B CA 1
ATOM 1549 C C . LEU B 1 44 ? 5.578 11.336 -2.932 1 96.81 44 LEU B C 1
ATOM 1551 O O . LEU B 1 44 ? 5.727 10.125 -2.732 1 96.81 44 LEU B O 1
ATOM 1555 N N . ILE B 1 45 ? 4.426 11.859 -3.281 1 97.69 45 ILE B N 1
ATOM 1556 C CA . ILE B 1 45 ? 3.236 11.031 -3.459 1 97.69 45 ILE B CA 1
ATOM 1557 C C . ILE B 1 45 ? 3.441 10.078 -4.637 1 97.69 45 ILE B C 1
ATOM 1559 O O . ILE B 1 45 ? 3.105 8.898 -4.551 1 97.69 45 ILE B O 1
ATOM 1563 N N . THR B 1 46 ? 3.98 10.641 -5.715 1 95.94 46 THR B N 1
ATOM 1564 C CA . THR B 1 46 ? 4.262 9.812 -6.887 1 95.94 46 THR B CA 1
ATOM 1565 C C . THR B 1 46 ? 5.188 8.656 -6.523 1 95.94 46 THR B C 1
ATOM 1567 O O . THR B 1 46 ? 4.953 7.516 -6.93 1 95.94 46 THR B O 1
ATOM 1570 N N . ASP B 1 47 ? 6.219 8.938 -5.719 1 93.25 47 ASP B N 1
ATOM 1571 C CA . ASP B 1 47 ? 7.152 7.906 -5.285 1 93.25 47 ASP B CA 1
ATOM 1572 C C . ASP B 1 47 ? 6.438 6.832 -4.465 1 93.25 47 ASP B C 1
ATOM 1574 O O . ASP B 1 47 ? 6.676 5.637 -4.656 1 93.25 47 ASP B O 1
ATOM 1578 N N . LEU B 1 48 ? 5.578 7.246 -3.605 1 94.25 48 LEU B N 1
ATOM 1579 C CA . LEU B 1 48 ? 4.887 6.293 -2.744 1 94.25 48 LEU B CA 1
ATOM 1580 C C . LEU B 1 48 ? 3.885 5.465 -3.541 1 94.25 48 LEU B C 1
ATOM 1582 O O . LEU B 1 48 ? 3.629 4.305 -3.209 1 94.25 48 LEU B O 1
ATOM 1586 N N . GLN B 1 49 ? 3.291 6.043 -4.605 1 94.88 49 GLN B N 1
ATOM 1587 C CA . GLN B 1 49 ? 2.42 5.293 -5.504 1 94.88 49 GLN B CA 1
ATOM 1588 C C . GLN B 1 49 ? 3.193 4.199 -6.234 1 94.88 49 GLN B C 1
ATOM 1590 O O . GLN B 1 49 ? 2.689 3.09 -6.414 1 94.88 49 GLN B O 1
ATOM 1595 N N . ILE B 1 50 ? 4.371 4.547 -6.648 1 93.5 50 ILE B N 1
ATOM 1596 C CA . ILE B 1 50 ? 5.23 3.564 -7.301 1 93.5 50 ILE B CA 1
ATOM 1597 C C . ILE B 1 50 ? 5.547 2.432 -6.328 1 93.5 50 ILE B C 1
ATOM 1599 O O . ILE B 1 50 ? 5.469 1.255 -6.684 1 93.5 50 ILE B O 1
ATOM 1603 N N . GLU B 1 51 ? 5.844 2.779 -5.086 1 91.44 51 GLU B N 1
ATOM 1604 C CA . GLU B 1 51 ? 6.109 1.774 -4.059 1 91.44 51 GLU B CA 1
ATOM 1605 C C . GLU B 1 51 ? 4.91 0.85 -3.871 1 91.44 51 GLU B C 1
ATOM 1607 O O . GLU B 1 51 ? 5.074 -0.352 -3.65 1 91.44 51 GLU B O 1
ATOM 1612 N N . GLU B 1 52 ? 3.754 1.386 -3.979 1 94.75 52 GLU B N 1
ATOM 1613 C CA . GLU B 1 52 ? 2.533 0.596 -3.85 1 94.75 52 GLU B CA 1
ATOM 1614 C C . GLU B 1 52 ? 2.414 -0.425 -4.977 1 94.75 52 GLU B C 1
ATOM 1616 O O . GLU B 1 52 ? 2.064 -1.582 -4.742 1 94.75 52 GLU B O 1
ATOM 1621 N N . SER B 1 53 ? 2.705 0.042 -6.145 1 94.88 53 SER B N 1
ATOM 1622 C CA . SER B 1 53 ? 2.641 -0.846 -7.301 1 94.88 53 SER B CA 1
ATOM 1623 C C . SER B 1 53 ? 3.619 -2.008 -7.16 1 94.88 53 SER B C 1
ATOM 1625 O O . SER B 1 53 ? 3.283 -3.15 -7.484 1 94.88 53 SER B O 1
ATOM 1627 N N . VAL B 1 54 ? 4.805 -1.727 -6.672 1 93 54 VAL B N 1
ATOM 1628 C CA . VAL B 1 54 ? 5.82 -2.754 -6.477 1 93 54 VAL B CA 1
ATOM 1629 C C . VAL B 1 54 ? 5.367 -3.734 -5.398 1 93 54 VAL B C 1
ATOM 1631 O O . VAL B 1 54 ? 5.504 -4.949 -5.559 1 93 54 VAL B O 1
ATOM 1634 N N . ARG B 1 55 ? 4.844 -3.18 -4.359 1 93.62 55 ARG B N 1
ATOM 1635 C CA . ARG B 1 55 ? 4.34 -4.02 -3.279 1 93.62 55 ARG B CA 1
ATOM 1636 C C . ARG B 1 55 ? 3.238 -4.949 -3.773 1 93.62 55 ARG B C 1
ATOM 1638 O O . ARG B 1 55 ? 3.24 -6.141 -3.463 1 93.62 55 ARG B O 1
ATOM 1645 N N . LYS B 1 56 ? 2.326 -4.43 -4.57 1 97.19 56 LYS B N 1
ATOM 1646 C CA . LYS B 1 56 ? 1.228 -5.23 -5.102 1 97.19 56 LYS B CA 1
ATOM 1647 C C . LYS B 1 56 ? 1.748 -6.34 -6.012 1 97.19 56 LYS B C 1
ATOM 1649 O O . LYS B 1 56 ? 1.232 -7.461 -5.992 1 97.19 56 LYS B O 1
ATOM 1654 N N . SER B 1 57 ? 2.711 -6.039 -6.789 1 96.69 57 SER B N 1
ATOM 1655 C CA . SER B 1 57 ? 3.324 -7.047 -7.645 1 96.69 57 SER B CA 1
ATOM 1656 C C . SER B 1 57 ? 3.969 -8.156 -6.82 1 96.69 57 SER B C 1
ATOM 1658 O O . SER B 1 57 ? 3.855 -9.336 -7.16 1 96.69 57 SER B O 1
ATOM 1660 N N . GLY B 1 58 ? 4.605 -7.73 -5.773 1 96.38 58 GLY B N 1
ATOM 1661 C CA . GLY B 1 58 ? 5.184 -8.711 -4.867 1 96.38 58 GLY B CA 1
ATOM 1662 C C . GLY B 1 58 ? 4.141 -9.594 -4.203 1 96.38 58 GLY B C 1
ATOM 1663 O O . GLY B 1 58 ? 4.312 -10.812 -4.113 1 96.38 58 GLY B O 1
ATOM 1664 N N . LEU B 1 59 ? 3.074 -8.992 -3.793 1 98.06 59 LEU B N 1
ATOM 1665 C CA . LEU B 1 59 ? 1.976 -9.742 -3.197 1 98.06 59 LEU B CA 1
ATOM 1666 C C . LEU B 1 59 ? 1.414 -10.766 -4.188 1 98.06 59 LEU B C 1
ATOM 1668 O O . LEU B 1 59 ? 1.143 -11.906 -3.818 1 98.06 59 LEU B O 1
ATOM 1672 N N . ALA B 1 60 ? 1.281 -10.312 -5.398 1 98.56 60 ALA B N 1
ATOM 1673 C CA . ALA B 1 60 ? 0.764 -11.195 -6.438 1 98.56 60 ALA B CA 1
ATOM 1674 C C . ALA B 1 60 ? 1.629 -12.445 -6.57 1 98.56 60 ALA B C 1
ATOM 1676 O O . ALA B 1 60 ? 1.11 -13.562 -6.656 1 98.56 60 ALA B O 1
ATOM 1677 N N . GLU B 1 61 ? 2.9 -12.281 -6.578 1 98.44 61 GLU B N 1
ATOM 1678 C CA . GLU B 1 61 ? 3.826 -13.398 -6.711 1 98.44 61 GLU B CA 1
ATOM 1679 C C . GLU B 1 61 ? 3.734 -14.336 -5.512 1 98.44 61 GLU B C 1
ATOM 1681 O O . GLU B 1 61 ? 3.775 -15.562 -5.668 1 98.44 61 GLU B O 1
ATOM 1686 N N . ILE B 1 62 ? 3.59 -13.75 -4.379 1 98.69 62 ILE B N 1
ATOM 1687 C CA . ILE B 1 62 ? 3.516 -14.562 -3.168 1 98.69 62 ILE B CA 1
ATOM 1688 C C . ILE B 1 62 ? 2.217 -15.367 -3.164 1 98.69 62 ILE B C 1
ATOM 1690 O O . ILE B 1 62 ? 2.227 -16.562 -2.902 1 98.69 62 ILE B O 1
ATOM 1694 N N . PHE B 1 63 ? 1.092 -14.688 -3.461 1 98.81 63 PHE B N 1
ATOM 1695 C CA . PHE B 1 63 ? -0.179 -15.406 -3.516 1 98.81 63 PHE B CA 1
ATOM 1696 C C . PHE B 1 63 ? -0.134 -16.5 -4.566 1 98.81 63 PHE B C 1
ATOM 1698 O O . PHE B 1 63 ? -0.669 -17.594 -4.355 1 98.81 63 PHE B O 1
ATOM 1705 N N . ASN B 1 64 ? 0.523 -16.234 -5.676 1 98.75 64 ASN B N 1
ATOM 1706 C CA . ASN B 1 64 ? 0.628 -17.219 -6.738 1 98.75 64 ASN B CA 1
ATOM 1707 C C . ASN B 1 64 ? 1.39 -18.469 -6.273 1 98.75 64 ASN B C 1
ATOM 1709 O O . ASN B 1 64 ? 0.926 -19.594 -6.461 1 98.75 64 ASN B O 1
ATOM 1713 N N . ILE B 1 65 ? 2.502 -18.25 -5.645 1 98.75 65 ILE B N 1
ATOM 1714 C CA . ILE B 1 65 ? 3.312 -19.391 -5.25 1 98.75 65 ILE B CA 1
ATOM 1715 C C . ILE B 1 65 ? 2.654 -20.109 -4.07 1 98.75 65 ILE B C 1
ATOM 1717 O O . ILE B 1 65 ? 2.77 -21.328 -3.934 1 98.75 65 ILE B O 1
ATOM 1721 N N . TRP B 1 66 ? 1.938 -19.391 -3.221 1 98.81 66 TRP B N 1
ATOM 1722 C CA . TRP B 1 66 ? 1.169 -20.031 -2.158 1 98.81 66 TRP B CA 1
ATOM 1723 C C . TRP B 1 66 ? 0.062 -20.906 -2.736 1 98.81 66 TRP B C 1
ATOM 1725 O O . TRP B 1 66 ? -0.192 -22 -2.238 1 98.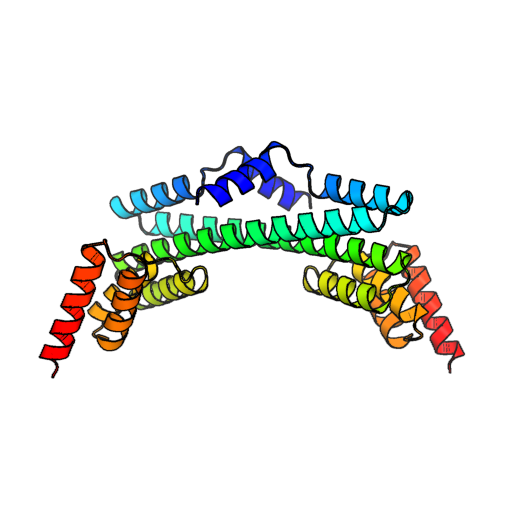81 66 TRP B O 1
ATOM 1735 N N . GLY B 1 67 ? -0.528 -20.391 -3.814 1 98.62 67 GLY B N 1
ATOM 1736 C CA . GLY B 1 67 ? -1.479 -21.219 -4.531 1 98.62 67 GLY B CA 1
ATOM 1737 C C . GLY B 1 67 ? -0.882 -22.531 -5.016 1 98.62 67 GLY B C 1
ATOM 1738 O O . GLY B 1 67 ? -1.524 -23.578 -4.938 1 98.62 67 GLY B O 1
ATOM 1739 N N . LEU B 1 68 ? 0.306 -22.5 -5.5 1 98.12 68 LEU B N 1
ATOM 1740 C CA . LEU B 1 68 ? 1 -23.688 -5.957 1 98.12 68 LEU B CA 1
ATOM 1741 C C . LEU B 1 68 ? 1.187 -24.688 -4.809 1 98.12 68 LEU B C 1
ATOM 1743 O O . LEU B 1 68 ? 1.034 -25.891 -4.996 1 98.12 68 LEU B O 1
ATOM 1747 N N . ILE B 1 69 ? 1.516 -24.172 -3.66 1 98.62 69 ILE B N 1
ATOM 1748 C CA . ILE B 1 69 ? 1.67 -25.031 -2.484 1 98.62 69 ILE B CA 1
ATOM 1749 C C . ILE B 1 69 ? 0.364 -25.766 -2.209 1 98.62 69 ILE B C 1
ATOM 1751 O O . ILE B 1 69 ? 0.361 -26.984 -2.031 1 98.62 69 ILE B O 1
ATOM 1755 N N . MET B 1 70 ? -0.704 -25.016 -2.225 1 98.38 70 MET B N 1
ATOM 1756 C CA . MET B 1 70 ? -2.006 -25.609 -1.941 1 98.38 70 MET B CA 1
ATOM 1757 C C . MET B 1 70 ? -2.385 -26.625 -3.018 1 98.38 70 MET B C 1
ATOM 1759 O O . MET B 1 70 ? -3.004 -27.656 -2.723 1 98.38 70 MET B O 1
ATOM 1763 N N . TYR B 1 71 ? -1.984 -26.328 -4.238 1 97.5 71 TYR B N 1
ATOM 1764 C CA . TYR B 1 71 ? -2.213 -27.25 -5.34 1 97.5 71 TYR B CA 1
ATOM 1765 C C . TYR B 1 71 ? -1.488 -28.578 -5.094 1 97.5 71 TYR B C 1
ATOM 1767 O O . TYR B 1 71 ? -2.076 -29.641 -5.238 1 97.5 71 TYR B O 1
ATOM 1775 N N . LYS B 1 72 ? -0.29 -28.484 -4.676 1 96.88 72 LYS B N 1
ATOM 1776 C CA . LYS B 1 72 ? 0.519 -29.672 -4.418 1 96.88 72 LYS B CA 1
ATOM 1777 C C . LYS B 1 72 ? -0.029 -30.469 -3.234 1 96.88 72 LYS B C 1
ATOM 1779 O O . LYS B 1 72 ? 0.07 -31.703 -3.203 1 96.88 72 LYS B O 1
ATOM 1784 N N . LYS B 1 73 ? -0.679 -29.781 -2.396 1 97.12 73 LYS B N 1
ATOM 1785 C CA . LYS B 1 73 ? -1.295 -30.406 -1.231 1 97.12 73 LYS B CA 1
ATOM 1786 C C . LYS B 1 73 ? -2.701 -30.906 -1.555 1 97.12 73 LYS B C 1
ATOM 1788 O O . LYS B 1 73 ? -3.416 -31.375 -0.669 1 97.12 73 LYS B O 1
ATOM 1793 N N . VAL B 1 74 ? -3.154 -30.656 -2.641 1 96.19 74 VAL B N 1
ATOM 1794 C CA . VAL B 1 74 ? -4.441 -31.109 -3.156 1 96.19 74 VAL B CA 1
ATOM 1795 C C . VAL B 1 74 ? -5.57 -30.344 -2.465 1 96.19 74 VAL B C 1
ATOM 1797 O O . VAL B 1 74 ? -6.641 -30.906 -2.217 1 96.19 74 VAL B O 1
ATOM 1800 N N . GLU B 1 75 ? -5.266 -29.188 -2.033 1 96.62 75 GLU B N 1
ATOM 1801 C CA . GLU B 1 75 ? -6.262 -28.234 -1.527 1 96.62 75 GLU B CA 1
ATOM 1802 C C . GLU B 1 75 ? -6.715 -27.281 -2.621 1 96.62 75 GLU B C 1
ATOM 1804 O O . GLU B 1 75 ? -6.438 -26.078 -2.559 1 96.62 75 GLU B O 1
ATOM 1809 N N . PHE B 1 76 ? -7.523 -27.734 -3.453 1 96.44 76 PHE B N 1
ATOM 1810 C CA . PHE B 1 76 ? -7.816 -27.047 -4.707 1 96.44 76 PHE B CA 1
ATOM 1811 C C . PHE B 1 76 ? -8.609 -25.781 -4.461 1 96.44 76 PHE B C 1
ATOM 1813 O O . PHE B 1 76 ? -8.352 -24.75 -5.09 1 96.44 76 PHE B O 1
ATOM 1820 N N . ASN B 1 77 ? -9.547 -25.781 -3.562 1 95.75 77 ASN B N 1
ATOM 1821 C CA . ASN B 1 77 ? -10.344 -24.594 -3.289 1 95.75 77 ASN B CA 1
ATOM 1822 C C . ASN B 1 77 ? -9.492 -23.453 -2.738 1 95.75 77 ASN B C 1
ATOM 1824 O O . ASN B 1 77 ? -9.648 -22.297 -3.141 1 95.75 77 ASN B O 1
ATOM 1828 N N . LYS B 1 78 ? -8.594 -23.797 -1.848 1 97.62 78 LYS B N 1
ATOM 1829 C CA . LYS B 1 78 ? -7.684 -22.797 -1.295 1 97.62 78 LYS B CA 1
ATOM 1830 C C . LYS B 1 78 ? -6.738 -22.25 -2.365 1 97.62 78 LYS B C 1
ATOM 1832 O O . LYS B 1 78 ? -6.465 -21.047 -2.416 1 97.62 78 LYS B O 1
ATOM 1837 N N . ALA B 1 79 ? -6.277 -23.188 -3.174 1 98.06 79 ALA B N 1
ATOM 1838 C CA . ALA B 1 79 ? -5.402 -22.766 -4.27 1 98.06 79 ALA B CA 1
ATOM 1839 C C . ALA B 1 79 ? -6.109 -21.781 -5.188 1 98.06 79 ALA B C 1
ATOM 1841 O O . ALA B 1 79 ? -5.547 -20.734 -5.535 1 98.06 79 ALA B O 1
ATOM 1842 N N . GLN B 1 80 ? -7.359 -22.062 -5.5 1 97.06 80 GLN B N 1
ATOM 1843 C CA . GLN B 1 80 ? -8.141 -21.188 -6.367 1 97.06 80 GLN B CA 1
ATOM 1844 C C . GLN B 1 80 ? -8.273 -19.797 -5.77 1 97.06 80 GLN B C 1
ATOM 1846 O O . GLN B 1 80 ? -8.102 -18.797 -6.469 1 97.06 80 GLN B O 1
ATOM 1851 N N . SER B 1 81 ? -8.594 -19.766 -4.516 1 97.81 81 SER B N 1
ATOM 1852 C CA . SER B 1 81 ? -8.758 -18.484 -3.824 1 97.81 81 SER B CA 1
ATOM 1853 C C . SER B 1 81 ? -7.465 -17.688 -3.848 1 97.81 81 SER B C 1
ATOM 1855 O O . SER B 1 81 ? -7.484 -16.469 -4.059 1 97.81 81 SER B O 1
ATOM 1857 N N . LEU B 1 82 ? -6.344 -18.344 -3.668 1 98.62 82 LEU B N 1
ATOM 1858 C CA . LEU B 1 82 ? -5.047 -17.672 -3.65 1 98.62 82 LEU B CA 1
ATOM 1859 C C . LEU B 1 82 ? -4.68 -17.172 -5.039 1 98.62 82 LEU B C 1
ATOM 1861 O O . LEU B 1 82 ? -4.148 -16.062 -5.18 1 98.62 82 LEU B O 1
ATOM 1865 N N . TYR B 1 83 ? -4.988 -17.906 -6.043 1 98.56 83 TYR B N 1
ATOM 1866 C CA . TYR B 1 83 ? -4.719 -17.438 -7.398 1 98.56 83 TYR B CA 1
ATOM 1867 C C . TYR B 1 83 ? -5.582 -16.234 -7.746 1 98.56 83 TYR B C 1
ATOM 1869 O O . TYR B 1 83 ? -5.125 -15.305 -8.414 1 98.56 83 TYR B O 1
ATOM 1877 N N . LYS B 1 84 ? -6.805 -16.25 -7.305 1 98.06 84 LYS B N 1
ATOM 1878 C CA . LYS B 1 84 ? -7.68 -15.102 -7.531 1 98.06 84 LYS B CA 1
ATOM 1879 C C . LYS B 1 84 ? -7.121 -13.852 -6.867 1 98.06 84 LYS B C 1
ATOM 1881 O O . LYS B 1 84 ? -7.137 -12.766 -7.457 1 98.06 84 LYS B O 1
ATOM 1886 N N . LYS B 1 85 ? -6.664 -14.055 -5.633 1 98.62 85 LYS B N 1
ATOM 1887 C CA . LYS B 1 85 ? -6.027 -12.93 -4.949 1 98.62 85 LYS B CA 1
ATOM 1888 C C . LYS B 1 85 ? -4.812 -12.43 -5.727 1 98.62 85 LYS B C 1
ATOM 1890 O O . LYS B 1 85 ? -4.586 -11.219 -5.824 1 98.62 85 LYS B O 1
ATOM 1895 N N . SER B 1 86 ? -4.039 -13.383 -6.25 1 98.81 86 SER B N 1
ATOM 1896 C CA . SER B 1 86 ? -2.873 -13.039 -7.059 1 98.81 86 SER B CA 1
ATOM 1897 C C . SER B 1 86 ?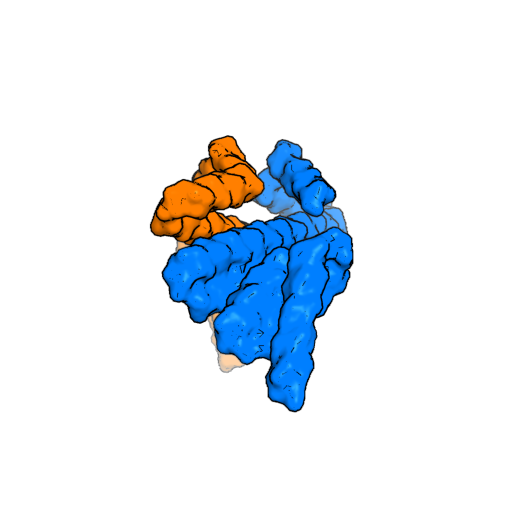 -3.266 -12.188 -8.258 1 98.81 86 SER B C 1
ATOM 1899 O O . SER B 1 86 ? -2.666 -11.133 -8.508 1 98.81 86 SER B O 1
ATOM 1901 N N . ILE B 1 87 ? -4.324 -12.539 -8.898 1 98.69 87 ILE B N 1
ATOM 1902 C CA . ILE B 1 87 ? -4.805 -11.859 -10.094 1 98.69 87 ILE B CA 1
ATOM 1903 C C . ILE B 1 87 ? -5.328 -10.469 -9.719 1 98.69 87 ILE B C 1
ATOM 1905 O O . ILE B 1 87 ? -5.113 -9.5 -10.453 1 98.69 87 ILE B O 1
ATOM 1909 N N . GLU B 1 88 ? -5.992 -10.406 -8.609 1 98.5 88 GLU B N 1
ATOM 1910 C CA . GLU B 1 88 ? -6.504 -9.133 -8.117 1 98.5 88 GLU B CA 1
ATOM 1911 C C . GLU B 1 88 ? -5.371 -8.148 -7.844 1 98.5 88 GLU B C 1
ATOM 1913 O O . GLU B 1 88 ? -5.5 -6.953 -8.117 1 98.5 88 GLU B O 1
ATOM 1918 N N . MET B 1 89 ? -4.285 -8.656 -7.34 1 98.25 89 MET B N 1
ATOM 1919 C CA . MET B 1 89 ? -3.154 -7.801 -6.984 1 98.25 89 MET B CA 1
ATOM 1920 C C . MET B 1 89 ? -2.398 -7.352 -8.227 1 98.25 89 MET B C 1
ATOM 1922 O O . MET B 1 89 ? -1.908 -6.223 -8.289 1 98.25 89 MET B O 1
ATOM 1926 N N . ASN B 1 90 ? -2.27 -8.195 -9.188 1 98.25 90 ASN B N 1
ATOM 1927 C CA . ASN B 1 90 ? -1.604 -7.891 -10.445 1 98.25 90 ASN B CA 1
ATOM 1928 C C . ASN B 1 90 ? -2.256 -8.625 -11.617 1 98.25 90 ASN B C 1
ATOM 1930 O O . ASN B 1 90 ? -1.899 -9.766 -11.914 1 98.25 90 ASN B O 1
ATOM 1934 N N . PRO B 1 91 ? -3.072 -8.016 -12.289 1 98.38 91 PRO B N 1
ATOM 1935 C CA . PRO B 1 91 ? -3.807 -8.656 -13.383 1 98.38 91 PRO B CA 1
ATOM 1936 C C . PRO B 1 91 ? -2.92 -8.953 -14.594 1 98.38 91 PRO B C 1
ATOM 1938 O O . PRO B 1 91 ? -3.379 -9.57 -15.562 1 98.38 91 PRO B O 1
ATOM 1941 N N . SER B 1 92 ? -1.662 -8.617 -14.531 1 98 92 SER B N 1
ATOM 1942 C CA . SER B 1 92 ? -0.763 -8.875 -15.648 1 98 92 SER B CA 1
ATOM 1943 C C . SER B 1 92 ? 0.132 -10.078 -15.383 1 98 92 SER B C 1
ATOM 1945 O O . SER B 1 92 ? 1.005 -10.406 -16.188 1 98 92 SER B O 1
ATOM 1947 N N . LEU B 1 93 ? -0.035 -10.68 -14.312 1 98.31 93 LEU B N 1
ATOM 1948 C CA . LEU B 1 93 ? 0.756 -11.859 -13.984 1 98.31 93 LEU B CA 1
ATOM 1949 C C . LEU B 1 93 ? 0.206 -13.102 -14.688 1 98.31 93 LEU B C 1
ATOM 1951 O O . LEU B 1 93 ? -0.657 -13.797 -14.148 1 98.31 93 LEU B O 1
ATOM 1955 N N . ALA B 1 94 ? 0.708 -13.445 -15.789 1 98.56 94 ALA B N 1
ATOM 1956 C CA . ALA B 1 94 ? 0.231 -14.516 -16.656 1 98.56 94 ALA B CA 1
ATOM 1957 C C . ALA B 1 94 ? 0.197 -15.852 -15.914 1 98.56 94 ALA B C 1
ATOM 1959 O O . ALA B 1 94 ? -0.751 -16.625 -16.047 1 98.56 94 ALA B O 1
ATOM 1960 N N . ALA B 1 95 ? 1.215 -16.062 -15.117 1 98.5 95 ALA B N 1
ATOM 1961 C CA . ALA B 1 95 ? 1.352 -17.344 -14.422 1 98.5 95 ALA B CA 1
ATOM 1962 C C . ALA B 1 95 ? 0.152 -17.594 -13.508 1 98.5 95 ALA B C 1
ATOM 1964 O O . ALA B 1 95 ? -0.278 -18.75 -13.352 1 98.5 95 ALA B O 1
ATOM 1965 N N . ALA B 1 96 ? -0.357 -16.562 -12.891 1 98.75 96 ALA B N 1
ATOM 1966 C CA . ALA B 1 96 ? -1.498 -16.719 -12 1 98.75 96 ALA B CA 1
ATOM 1967 C C . ALA B 1 96 ? -2.732 -17.188 -12.758 1 98.75 96 ALA B C 1
ATOM 1969 O O . ALA B 1 96 ? -3.459 -18.078 -12.281 1 98.75 96 ALA B O 1
ATOM 1970 N N . TYR B 1 97 ? -2.938 -16.641 -13.93 1 98.69 97 TYR B N 1
ATOM 1971 C CA . TYR B 1 97 ? -4.039 -17.094 -14.773 1 98.69 97 TYR B CA 1
ATOM 1972 C C . TYR B 1 97 ? -3.855 -18.547 -15.188 1 98.69 97 TYR B C 1
ATOM 1974 O O . TYR B 1 97 ? -4.797 -19.344 -15.117 1 98.69 97 TYR B O 1
ATOM 1982 N N . TYR B 1 98 ? -2.652 -18.875 -15.633 1 98.69 98 TYR B N 1
ATOM 1983 C CA . TYR B 1 98 ? -2.369 -20.25 -16.047 1 98.69 98 TYR B CA 1
ATOM 1984 C C . TYR B 1 98 ? -2.641 -21.234 -14.906 1 98.69 98 TYR B C 1
ATOM 1986 O O . TYR B 1 98 ? -3.346 -22.219 -15.094 1 98.69 98 TYR B O 1
ATOM 1994 N N . ASN B 1 99 ? -2.082 -20.906 -13.773 1 98.5 99 ASN B N 1
ATOM 1995 C CA . ASN B 1 99 ? -2.229 -21.797 -12.625 1 98.5 99 ASN B CA 1
ATOM 1996 C C . ASN B 1 99 ? -3.686 -21.922 -12.195 1 98.5 99 ASN B C 1
ATOM 1998 O O . ASN B 1 99 ? -4.148 -23.031 -11.875 1 98.5 99 ASN B O 1
ATOM 2002 N N . HIS B 1 100 ? -4.414 -20.828 -12.18 1 98.31 100 HIS B N 1
ATOM 2003 C CA . HIS B 1 100 ? -5.844 -20.859 -11.898 1 98.31 100 HIS B CA 1
ATOM 2004 C C . HIS B 1 100 ? -6.582 -21.719 -12.93 1 98.31 100 HIS B C 1
ATOM 2006 O O . HIS B 1 100 ? -7.449 -22.516 -12.57 1 98.31 100 HIS B O 1
ATOM 2012 N N . GLY B 1 101 ? -6.219 -21.609 -14.211 1 98 101 GLY B N 1
ATOM 2013 C CA . GLY B 1 101 ? -6.777 -22.422 -15.281 1 98 101 GLY B CA 1
ATOM 2014 C C . GLY B 1 101 ? -6.555 -23.906 -15.086 1 98 101 GLY B C 1
ATOM 2015 O O . GLY B 1 101 ? -7.457 -24.719 -15.32 1 98 101 GLY B O 1
ATOM 2016 N N . VAL B 1 102 ? -5.398 -24.234 -14.703 1 97.19 102 VAL B N 1
ATOM 2017 C CA . VAL B 1 102 ? -5.059 -25.625 -14.453 1 97.19 102 VAL B CA 1
ATOM 2018 C C . VAL B 1 102 ? -5.992 -26.203 -13.391 1 97.19 102 VAL B C 1
ATOM 2020 O O . VAL B 1 102 ? -6.512 -27.312 -13.555 1 97.19 102 VAL B O 1
ATOM 2023 N N . ILE B 1 103 ? -6.199 -25.469 -12.328 1 96.5 103 ILE B N 1
ATOM 2024 C CA . ILE B 1 103 ? -7.074 -25.953 -11.266 1 96.5 103 ILE B CA 1
ATOM 2025 C C . ILE B 1 103 ? -8.5 -26.078 -11.797 1 96.5 103 ILE B C 1
ATOM 2027 O O . ILE B 1 103 ? -9.172 -27.094 -11.547 1 96.5 103 ILE B O 1
ATOM 2031 N N . ASN B 1 104 ? -8.961 -25.078 -12.492 1 95.62 104 ASN B N 1
ATOM 2032 C CA . ASN B 1 104 ? -10.305 -25.125 -13.055 1 95.62 104 ASN B CA 1
ATOM 2033 C C . ASN B 1 104 ? -10.477 -26.312 -14 1 95.62 104 ASN B C 1
ATOM 2035 O O . ASN B 1 104 ? -11.508 -26.984 -13.969 1 95.62 104 ASN B O 1
ATOM 2039 N N . TYR B 1 105 ? -9.453 -26.594 -14.758 1 95.06 105 TYR B N 1
ATOM 2040 C CA . TYR B 1 105 ? -9.469 -27.734 -15.656 1 95.06 105 TYR B CA 1
ATOM 2041 C C . TYR B 1 105 ? -9.602 -29.047 -14.875 1 95.06 105 TYR B C 1
ATOM 2043 O O . TYR B 1 105 ? -10.414 -29.891 -15.219 1 95.06 105 TYR B O 1
ATOM 2051 N N . ARG B 1 106 ? -8.82 -29.125 -13.852 1 93 106 ARG B N 1
ATOM 2052 C CA . ARG B 1 106 ? -8.82 -30.328 -13.031 1 93 106 ARG B CA 1
ATOM 2053 C C . ARG B 1 106 ? -10.164 -30.531 -12.344 1 93 106 ARG B C 1
ATOM 2055 O O . ARG B 1 106 ? -10.578 -31.672 -12.102 1 93 106 ARG B O 1
ATOM 2062 N N . LEU B 1 107 ? -10.82 -29.438 -12.086 1 92.75 107 LEU B N 1
ATOM 2063 C CA . LEU B 1 107 ? -12.109 -29.484 -11.406 1 92.75 107 LEU B CA 1
ATOM 2064 C C . LEU B 1 107 ? -13.25 -29.656 -12.406 1 92.75 107 LEU B C 1
ATOM 2066 O O . LEU B 1 107 ? -14.422 -29.672 -12.023 1 92.75 107 LEU B O 1
ATOM 2070 N N . GLY B 1 108 ? -12.953 -29.625 -13.711 1 92.31 108 GLY B N 1
ATOM 2071 C CA . GLY B 1 108 ? -13.953 -29.828 -14.742 1 92.31 108 GLY B CA 1
ATOM 2072 C C . GLY B 1 108 ? -14.656 -28.562 -15.164 1 92.31 108 GLY B C 1
ATOM 2073 O O . GLY B 1 108 ? -15.656 -28.609 -15.875 1 92.31 108 GLY B O 1
ATOM 2074 N N . LEU B 1 109 ? -14.188 -27.5 -14.641 1 93.81 109 LEU B N 1
ATOM 2075 C CA . LEU B 1 109 ? -14.719 -26.203 -15.031 1 93.81 109 LEU B CA 1
ATOM 2076 C C . LEU B 1 109 ? -14.039 -25.703 -16.297 1 93.81 109 LEU B C 1
ATOM 2078 O O . LEU B 1 109 ? -13.352 -24.672 -16.281 1 93.81 109 LEU B O 1
ATOM 2082 N N . PHE B 1 110 ? -14.344 -26.266 -17.391 1 94.75 110 PHE B N 1
ATOM 2083 C CA . PHE B 1 110 ? -13.57 -26.125 -18.625 1 94.75 110 PHE B CA 1
ATOM 2084 C C . PHE B 1 110 ? -13.766 -24.734 -19.234 1 94.75 110 PHE B C 1
ATOM 2086 O O . PHE B 1 110 ? -12.836 -24.172 -19.812 1 94.75 110 PHE B O 1
ATOM 2093 N N . ASP B 1 111 ? -14.969 -24.156 -19.094 1 95.25 111 ASP B N 1
ATOM 2094 C CA . ASP B 1 111 ? -15.211 -22.812 -19.594 1 95.25 111 ASP B CA 1
ATOM 2095 C C . ASP B 1 111 ? -14.328 -21.797 -18.875 1 95.25 111 ASP B C 1
ATOM 2097 O O . ASP B 1 111 ? -13.703 -20.953 -19.516 1 95.25 111 ASP B O 1
ATOM 2101 N N . SER B 1 112 ? -14.328 -21.922 -17.562 1 96.25 112 SER B N 1
ATOM 2102 C CA . SER B 1 112 ? -13.5 -21.031 -16.766 1 96.25 112 SER B CA 1
ATOM 2103 C C . SER B 1 112 ? -12.016 -21.25 -17.047 1 96.25 112 SER B C 1
ATOM 2105 O O . SER B 1 112 ? -11.25 -20.281 -17.125 1 96.25 112 SER B O 1
ATOM 2107 N N . ALA B 1 113 ? -11.688 -22.484 -17.188 1 97.12 113 ALA B N 1
ATOM 2108 C CA . ALA B 1 113 ? -10.297 -22.812 -17.516 1 97.12 113 ALA B CA 1
ATOM 2109 C C . ALA B 1 113 ? -9.883 -22.188 -18.844 1 97.12 113 ALA B C 1
ATOM 2111 O O . ALA B 1 113 ? -8.797 -21.609 -18.953 1 97.12 113 ALA B O 1
ATOM 2112 N N . LEU B 1 114 ? -10.758 -22.297 -19.812 1 97.38 114 LEU B N 1
ATOM 2113 C CA . LEU B 1 114 ? -10.492 -21.75 -21.125 1 97.38 114 LEU B CA 1
ATOM 2114 C C . LEU B 1 114 ? -10.227 -20.25 -21.047 1 97.38 114 LEU B C 1
ATOM 2116 O O . LEU B 1 114 ? -9.258 -19.75 -21.625 1 97.38 114 LEU B O 1
ATOM 2120 N N . LYS B 1 115 ? -11.086 -19.547 -20.328 1 98 115 LYS B N 1
ATOM 2121 C CA . LYS B 1 115 ? -10.922 -18.109 -20.188 1 98 115 LYS B CA 1
ATOM 2122 C C . LYS B 1 115 ? -9.594 -17.781 -19.516 1 98 115 LYS B C 1
ATOM 2124 O O . LYS B 1 115 ? -8.898 -16.844 -19.938 1 98 115 LYS B O 1
ATOM 2129 N N . ASP B 1 116 ? -9.242 -18.484 -18.531 1 98.38 116 ASP B N 1
ATOM 2130 C CA . ASP B 1 116 ? -7.98 -18.281 -17.812 1 98.38 116 ASP B CA 1
ATOM 2131 C C . ASP B 1 116 ? -6.785 -18.516 -18.734 1 98.38 116 ASP B C 1
ATOM 2133 O O . ASP B 1 116 ? -5.875 -17.688 -18.797 1 98.38 116 ASP B O 1
ATOM 2137 N N . PHE B 1 117 ? -6.789 -19.594 -19.484 1 98.38 117 PHE B N 1
ATOM 2138 C CA . PHE B 1 117 ? -5.684 -19.922 -20.391 1 98.38 117 PHE B CA 1
ATOM 2139 C C . PHE B 1 117 ? -5.582 -18.906 -21.516 1 98.38 117 PHE B C 1
ATOM 2141 O O . PHE B 1 117 ? -4.477 -18.531 -21.922 1 98.38 117 PHE B O 1
ATOM 2148 N N . GLN B 1 118 ? -6.707 -18.484 -21.953 1 98.62 118 GLN B N 1
ATOM 2149 C CA . GLN B 1 118 ? -6.707 -17.453 -22.984 1 98.62 118 GLN B CA 1
ATOM 2150 C C . GLN B 1 118 ? -6 -16.188 -22.484 1 98.62 118 GLN B C 1
ATOM 2152 O O . GLN B 1 118 ? -5.18 -15.617 -23.203 1 98.62 118 GLN B O 1
ATOM 2157 N N . LYS B 1 119 ? -6.359 -15.812 -21.297 1 98.69 119 LYS B N 1
ATOM 2158 C CA . LYS B 1 119 ? -5.723 -14.633 -20.719 1 98.69 119 LYS B CA 1
ATOM 2159 C C . LYS B 1 119 ? -4.227 -14.852 -20.531 1 98.69 119 LYS B C 1
ATOM 2161 O O . LYS B 1 119 ? -3.418 -13.969 -20.812 1 98.69 119 LYS B O 1
ATOM 2166 N N . ALA B 1 120 ? -3.805 -15.969 -20.031 1 98.69 120 ALA B N 1
ATOM 2167 C CA . ALA B 1 120 ? -2.393 -16.297 -19.844 1 98.69 120 ALA B CA 1
ATOM 2168 C C . ALA B 1 120 ? -1.625 -16.188 -21.156 1 98.69 120 ALA B C 1
ATOM 2170 O O . ALA B 1 120 ? -0.555 -15.57 -21.219 1 98.69 120 ALA B O 1
ATOM 2171 N N . VAL B 1 121 ? -2.207 -16.719 -22.234 1 98.56 121 VAL B N 1
ATOM 2172 C CA . VAL B 1 121 ? -1.575 -16.703 -23.547 1 98.56 121 VAL B CA 1
ATOM 2173 C C . VAL B 1 121 ? -1.511 -15.281 -24.078 1 98.56 121 VAL B C 1
ATOM 2175 O O . VAL B 1 121 ? -0.517 -14.883 -24.703 1 98.56 121 VAL B O 1
ATOM 2178 N N . GLN B 1 122 ? -2.551 -14.555 -23.875 1 98.56 122 GLN B N 1
ATOM 2179 C CA . GLN B 1 122 ? -2.57 -13.148 -24.281 1 98.56 122 GLN B CA 1
ATOM 2180 C C . GLN B 1 122 ? -1.434 -12.367 -23.641 1 98.56 122 GLN B C 1
ATOM 2182 O O . GLN B 1 122 ? -0.787 -11.547 -24.281 1 98.56 122 GLN B O 1
ATOM 2187 N N . LEU B 1 123 ? -1.195 -12.602 -22.422 1 98.38 123 LEU B N 1
ATOM 2188 C CA . LEU B 1 123 ? -0.205 -11.875 -21.641 1 98.38 123 LEU B CA 1
ATOM 2189 C C . LEU B 1 123 ? 1.204 -12.367 -21.938 1 98.38 123 LEU B C 1
ATOM 2191 O O . LEU B 1 123 ? 2.172 -11.609 -21.828 1 98.38 123 LEU B O 1
ATOM 2195 N N . ASP B 1 124 ? 1.351 -13.633 -22.312 1 98.06 124 ASP B N 1
ATOM 2196 C CA . ASP B 1 124 ? 2.637 -14.234 -22.656 1 98.06 124 ASP B CA 1
ATOM 2197 C C . ASP B 1 124 ? 2.496 -15.227 -23.812 1 98.06 124 ASP B C 1
ATOM 2199 O O . ASP B 1 124 ? 2.574 -16.438 -23.609 1 98.06 124 ASP B O 1
ATOM 2203 N N . PRO B 1 125 ? 2.422 -14.805 -25 1 97.81 125 PRO B N 1
ATOM 2204 C CA . PRO B 1 125 ? 2.062 -15.617 -26.156 1 97.81 125 PRO B CA 1
ATOM 2205 C C . PRO B 1 125 ? 3.141 -16.625 -26.531 1 97.81 125 PRO B C 1
ATOM 2207 O O . PRO B 1 125 ? 2.863 -17.609 -27.234 1 97.81 125 PRO B O 1
ATOM 2210 N N . ASP B 1 126 ? 4.344 -16.531 -26.047 1 97.5 126 ASP B N 1
ATOM 2211 C CA . ASP B 1 126 ? 5.438 -17.406 -26.469 1 97.5 126 ASP B CA 1
ATOM 2212 C C . ASP B 1 126 ? 5.621 -18.547 -25.484 1 97.5 126 ASP B C 1
ATOM 2214 O O . ASP B 1 126 ? 6.488 -19.406 -25.672 1 97.5 126 ASP B O 1
ATOM 2218 N N . ASN B 1 127 ? 4.812 -18.531 -24.516 1 97.75 127 ASN B N 1
ATOM 2219 C CA . ASN B 1 127 ? 4.902 -19.594 -23.516 1 97.75 127 ASN B CA 1
ATOM 2220 C C . ASN B 1 127 ? 4.18 -20.859 -23.969 1 97.75 127 ASN B C 1
ATOM 2222 O O . ASN B 1 127 ? 2.947 -20.891 -23.984 1 97.75 127 ASN B O 1
ATOM 2226 N N . LEU B 1 128 ? 4.902 -21.875 -24.203 1 97.31 128 LEU B N 1
ATOM 2227 C CA . LEU B 1 128 ? 4.367 -23.094 -24.812 1 97.31 128 LEU B CA 1
ATOM 2228 C C . LEU B 1 128 ? 3.482 -23.844 -23.828 1 97.31 128 LEU B C 1
ATOM 2230 O O . LEU B 1 128 ? 2.516 -24.5 -24.219 1 97.31 128 LEU B O 1
ATOM 2234 N N . GLU B 1 129 ? 3.846 -23.703 -22.594 1 96.94 129 GLU B N 1
ATOM 2235 C CA . GLU B 1 129 ? 3.02 -24.344 -21.578 1 96.94 129 GLU B CA 1
ATOM 2236 C C . GLU B 1 129 ? 1.617 -23.75 -21.547 1 96.94 129 GLU B C 1
ATOM 2238 O O . GLU B 1 129 ? 0.63 -24.469 -21.391 1 96.94 129 GLU B O 1
ATOM 2243 N N . PHE B 1 130 ? 1.526 -22.453 -21.656 1 97.88 130 PHE B N 1
ATOM 2244 C CA . PHE B 1 130 ? 0.235 -21.781 -21.672 1 97.88 130 PHE B CA 1
ATOM 2245 C C . PHE B 1 130 ? -0.598 -22.203 -22.875 1 97.88 130 PHE B C 1
ATOM 2247 O O . PHE B 1 130 ? -1.784 -22.516 -22.734 1 97.88 130 PHE B O 1
ATOM 2254 N N . SER B 1 131 ? 0.052 -22.25 -23.984 1 97.44 131 SER B N 1
ATOM 2255 C CA . SER B 1 131 ? -0.631 -22.656 -25.203 1 97.44 131 SER B CA 1
ATOM 2256 C C . SER B 1 131 ? -1.144 -24.094 -25.109 1 97.44 131 SER B C 1
ATOM 2258 O O . SER B 1 131 ? -2.238 -24.406 -25.594 1 97.44 131 SER B O 1
ATOM 2260 N N . ALA B 1 132 ? -0.36 -24.953 -24.531 1 96.88 132 ALA B N 1
ATOM 2261 C CA . ALA B 1 132 ? -0.77 -26.344 -24.359 1 96.88 132 ALA B CA 1
ATOM 2262 C C . ALA B 1 132 ? -2.021 -26.453 -23.484 1 96.88 132 ALA B C 1
ATOM 2264 O O . ALA B 1 132 ? -2.932 -27.219 -23.797 1 96.88 132 ALA B O 1
ATOM 2265 N N . GLY B 1 133 ? -1.989 -25.641 -22.391 1 95 133 GLY B N 1
ATOM 2266 C CA . GLY B 1 133 ? -3.174 -25.609 -21.547 1 95 133 GLY B CA 1
ATOM 2267 C C . GLY B 1 133 ? -4.418 -25.141 -22.281 1 95 133 GLY B C 1
ATOM 2268 O O . GLY B 1 133 ? -5.496 -25.719 -22.109 1 95 133 GLY B O 1
ATOM 2269 N N . LEU B 1 134 ? -4.277 -24.156 -23.094 1 96.5 134 LEU B N 1
ATOM 2270 C CA . LEU B 1 134 ? -5.379 -23.609 -23.891 1 96.5 134 LEU B CA 1
ATOM 2271 C C . LEU B 1 134 ? -5.941 -24.672 -24.828 1 96.5 134 LEU B C 1
ATOM 2273 O O . LEU B 1 134 ? -7.156 -24.875 -24.891 1 96.5 134 LEU B O 1
ATOM 2277 N N . GLN B 1 135 ? -5.078 -25.359 -25.453 1 95.31 135 GLN B N 1
ATOM 2278 C CA . GLN B 1 135 ? -5.492 -26.391 -26.406 1 95.31 135 GLN B CA 1
ATOM 2279 C C . GLN B 1 135 ? -6.207 -27.531 -25.688 1 95.31 135 GLN B C 1
ATOM 2281 O O . GLN B 1 135 ? -7.223 -28.031 -26.172 1 95.31 135 GLN B O 1
ATOM 2286 N N . ALA B 1 136 ? -5.629 -27.938 -24.594 1 94.12 136 ALA B N 1
ATOM 2287 C CA . ALA B 1 136 ? -6.246 -29.016 -23.812 1 94.12 136 ALA B CA 1
ATOM 2288 C C . ALA B 1 136 ? -7.668 -28.656 -23.406 1 94.12 136 ALA B C 1
ATOM 2290 O O . ALA B 1 136 ? -8.57 -29.5 -23.453 1 94.12 136 ALA B O 1
ATOM 2291 N N . SER B 1 137 ? -7.879 -27.469 -22.984 1 93.88 137 SER B N 1
ATOM 2292 C CA . SER B 1 137 ? -9.203 -27.031 -22.547 1 93.88 137 SER B CA 1
ATOM 2293 C C . SER B 1 137 ? -10.18 -26.984 -23.719 1 93.88 137 SER B C 1
ATOM 2295 O O . SER B 1 137 ? -11.352 -27.328 -23.562 1 93.88 137 SER B O 1
ATOM 2297 N N . LYS B 1 138 ? -9.719 -26.578 -24.859 1 94.06 138 LYS B N 1
ATOM 2298 C CA . LYS B 1 138 ? -10.555 -26.562 -26.062 1 94.06 138 LYS B CA 1
ATOM 2299 C C . LYS B 1 138 ? -11.016 -27.969 -26.438 1 94.06 138 LYS B C 1
ATOM 2301 O O . LYS B 1 138 ? -12.188 -28.188 -26.75 1 94.06 138 LYS B O 1
ATOM 2306 N N . ILE B 1 139 ? -10.125 -28.891 -26.359 1 93.44 139 ILE B N 1
ATOM 2307 C CA . ILE B 1 139 ? -10.422 -30.281 -26.688 1 93.44 139 ILE B CA 1
ATOM 2308 C C . ILE B 1 139 ? -11.453 -30.828 -25.719 1 93.44 139 ILE B C 1
ATOM 2310 O O . ILE B 1 139 ? -12.406 -31.516 -26.125 1 93.44 139 ILE B O 1
ATOM 2314 N N . ALA B 1 140 ? -11.273 -30.5 -24.453 1 90.81 140 ALA B N 1
ATOM 2315 C CA . ALA B 1 140 ? -12.203 -30.984 -23.438 1 90.81 140 ALA B CA 1
ATOM 2316 C C . ALA B 1 140 ? -13.609 -30.438 -23.656 1 90.81 140 ALA B C 1
ATOM 2318 O O . ALA B 1 140 ? -14.594 -31.156 -23.484 1 90.81 140 ALA B O 1
ATOM 2319 N N . LEU B 1 141 ? -13.648 -29.266 -24.062 1 89.12 141 LEU B N 1
ATOM 2320 C CA . LEU B 1 141 ? -14.945 -28.625 -24.297 1 89.12 141 LEU B CA 1
ATOM 2321 C C . LEU B 1 141 ? -15.594 -29.172 -25.562 1 89.12 141 LEU B C 1
ATOM 2323 O O . LEU B 1 141 ? -16.812 -29.328 -25.609 1 89.12 141 LEU B O 1
ATOM 2327 N N . ASP B 1 142 ? -14.773 -29.422 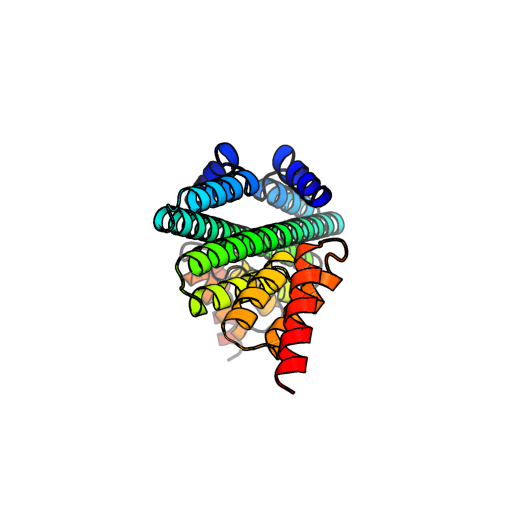-26.531 1 87.38 142 ASP B N 1
ATOM 2328 C CA . ASP B 1 142 ? -15.289 -30 -27.781 1 87.38 142 ASP B CA 1
ATOM 2329 C C . ASP B 1 142 ? -15.789 -31.422 -27.547 1 87.38 142 ASP B C 1
ATOM 2331 O O . ASP B 1 142 ? -16.766 -31.859 -28.172 1 87.38 142 ASP B O 1
ATOM 2335 N N . GLY B 1 143 ? -14.945 -32.094 -26.734 1 81.06 143 GLY B N 1
ATOM 2336 C CA . GLY B 1 143 ? -15.352 -33.469 -26.438 1 81.06 143 GLY B CA 1
ATOM 2337 C C . GLY B 1 143 ? -16.594 -33.531 -25.578 1 81.06 143 GLY B C 1
ATOM 2338 O O . GLY B 1 143 ? -17.281 -34.562 -25.562 1 81.06 143 GLY B O 1
ATOM 2339 N N . LEU B 1 144 ? -16.781 -32.562 -24.766 1 74.69 144 LEU B N 1
ATOM 2340 C CA . LEU B 1 144 ? -18 -32.531 -23.969 1 74.69 144 LEU B CA 1
ATOM 2341 C C . LEU B 1 144 ? -19.203 -32.219 -24.844 1 74.69 144 LEU B C 1
ATOM 2343 O O . LEU B 1 144 ? -20.344 -32.531 -24.484 1 74.69 144 LEU B O 1
ATOM 2347 N N . HIS B 1 145 ? -18.984 -31.562 -25.969 1 55.97 145 HIS B N 1
ATOM 2348 C CA . HIS B 1 145 ? -20.094 -31.375 -26.906 1 55.97 145 HIS B CA 1
ATOM 2349 C C . HIS B 1 145 ? -20.156 -32.531 -27.906 1 55.97 145 HIS B C 1
ATOM 2351 O O . HIS B 1 145 ? -21.25 -33.031 -28.203 1 55.97 145 HIS B O 1
#

Secondary structure (DSSP, 8-state):
-HHHHHHHHHHHHS---HHHHHHHHHHHHHTT-HHHHHHHHHHHHHHHHHHHHHHHHHHHHHHHHHHHHHHHTT-HHHHHHHHHHHHHH-TT-HHHHHHHHHHHHHTT-HHHHHHHHHHHHHH-TT-HHHHHHHHHHHHHHHHH-/-HHHHHHHHHHHHS---HHHHHHHHHHHHHTT-HHHHHHHHHHHHHHHHHHHHHHHHHHHHHHHHHHHHHHHTT-HHHHHHHHHHHHHH-TT-HHHHHHHHHHHHHTT-HHHHHHHHHHHHHH-TT-HHHHHHHHHHHHHHHHH-

Foldseek 3Di:
DVVLVVLVVVCPPPNDDPVRLVVVLVVCVVVVVPVVSVVSVVVVVVSVVSVLLVVLQVQLVVLQVVLVVCVVVVVLVSSLVSLVSSCVSPVLPLSSLQSNLVSCVVVVVLVSSLVSLVSSCVSPVPDVSSVVSNVVSVVSVVVVD/DVVLVVLVVVCPPPNDDPVRLVVVLVVCVVVVVPVVSVVSVVVVVVSVVSVLLVVLQVQLVVLQVVLVVCVVVVVLVSSLVSLVSSCVSPVLPLSSLQSNLVSCVVVVVLVSSLVSLVSSCVSPVPDVSSVVSNVVSVVSVVVVD